Protein AF-A0A358EE67-F1 (afdb_monomer_lite)

Sequence (252 aa):
MSIRKLLLLSTVAIAGVGCSEETPTAPTPVAPAPTPDPDPAPPPPLTVPTTYNFESRFNTGESSVGISGQIARQLQLQDLKILIGGLSSAGAAAVTVADLNGIYDYADTGLNILTTVPDGLTASATTYEDVSSGKKIRGRQGTDKVLLGSAGIVGNAADITVDELMQSFFTTIATNAADASKLGTKAVYNTAEGLDLSQMVNKVLIGALLFDQLSSKYLADILDRDNTEPRSDGADDTTQEHRFDEAFGYFG

pLDDT: mean 83.34, std 20.08, range [28.8, 98.62]

Structure (mmCIF, N/CA/C/O backbone):
data_AF-A0A358EE67-F1
#
_entry.id   AF-A0A358EE67-F1
#
loop_
_atom_site.group_PDB
_atom_site.id
_atom_site.type_symbol
_atom_site.label_atom_id
_atom_site.label_alt_id
_atom_site.label_comp_id
_atom_site.label_asym_id
_atom_site.label_entity_id
_atom_site.label_seq_id
_atom_site.pdbx_PDB_ins_code
_atom_site.Cartn_x
_atom_site.Cartn_y
_atom_site.Cartn_z
_atom_site.occupancy
_atom_site.B_iso_or_equiv
_atom_site.auth_seq_id
_atom_site.auth_comp_id
_atom_site.auth_asym_id
_atom_site.auth_atom_id
_atom_site.pdbx_PDB_model_num
ATOM 1 N N . MET A 1 1 ? -56.238 -6.914 -8.386 1.00 40.38 1 MET A N 1
ATOM 2 C CA . MET A 1 1 ? -55.338 -6.544 -9.498 1.00 40.38 1 MET A CA 1
ATOM 3 C C . MET A 1 1 ? -54.047 -7.333 -9.301 1.00 40.38 1 MET A C 1
ATOM 5 O O . MET A 1 1 ? -53.302 -7.050 -8.377 1.00 40.38 1 MET A O 1
ATOM 9 N N . SER A 1 2 ? -53.910 -8.454 -10.015 1.00 33.91 2 SER A N 1
ATOM 10 C CA . SER A 1 2 ? -52.893 -9.492 -9.785 1.00 33.91 2 SER A CA 1
ATOM 11 C C . SER A 1 2 ? -51.724 -9.275 -10.746 1.00 33.91 2 SER A C 1
ATOM 13 O O . SER A 1 2 ? -51.935 -9.271 -11.956 1.00 33.91 2 SER A O 1
ATOM 15 N N . ILE A 1 3 ? -50.512 -9.075 -10.222 1.00 35.25 3 ILE A N 1
ATOM 16 C CA . ILE A 1 3 ? -49.289 -8.956 -11.025 1.00 35.25 3 ILE A CA 1
ATOM 17 C C . ILE A 1 3 ? -48.550 -10.292 -10.936 1.00 35.25 3 ILE A C 1
ATOM 19 O O . ILE A 1 3 ? -47.989 -10.649 -9.900 1.00 35.25 3 ILE A O 1
ATOM 23 N N . ARG A 1 4 ? -48.604 -11.058 -12.030 1.00 34.41 4 ARG A N 1
ATOM 24 C CA . ARG A 1 4 ? -47.850 -12.301 -12.218 1.00 34.41 4 ARG A CA 1
ATOM 25 C C . ARG A 1 4 ? -46.378 -11.963 -12.476 1.00 34.41 4 ARG A C 1
ATOM 27 O O . ARG A 1 4 ? -46.075 -11.228 -13.409 1.00 34.41 4 ARG A O 1
ATOM 34 N N . LYS A 1 5 ? -45.475 -12.529 -11.671 1.00 36.66 5 LYS A N 1
ATOM 35 C CA . LYS A 1 5 ? -44.031 -12.561 -11.944 1.00 36.66 5 LYS A CA 1
ATOM 36 C C . LYS A 1 5 ? -43.776 -13.526 -13.106 1.00 36.66 5 LYS A C 1
ATOM 38 O O . LYS A 1 5 ? -44.102 -14.705 -12.999 1.00 36.66 5 LYS A O 1
ATOM 43 N N . LEU A 1 6 ? -43.224 -13.014 -14.203 1.00 30.12 6 LEU A N 1
ATOM 44 C CA . LEU A 1 6 ? -42.774 -13.802 -15.347 1.00 30.12 6 LEU A CA 1
ATOM 45 C C . LEU A 1 6 ? -41.300 -14.167 -15.126 1.00 30.12 6 LEU A C 1
ATOM 47 O O . LEU A 1 6 ? -40.437 -13.294 -15.127 1.00 30.12 6 LEU A O 1
ATOM 51 N N . LEU A 1 7 ? -41.033 -15.449 -14.885 1.00 29.17 7 LEU A N 1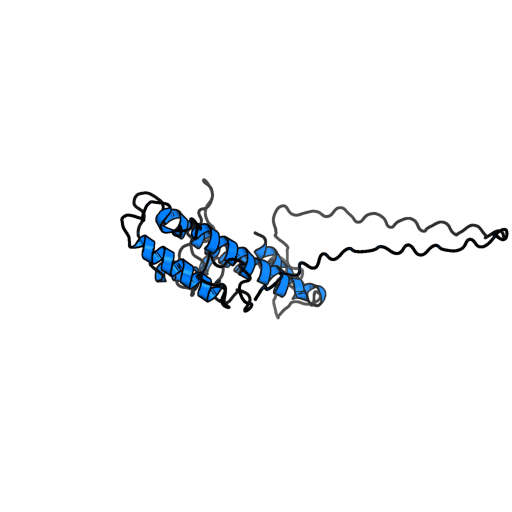
ATOM 52 C CA . LEU A 1 7 ? -39.689 -16.017 -14.810 1.00 29.17 7 LEU A CA 1
ATOM 53 C C . LEU A 1 7 ? -39.326 -16.498 -16.225 1.00 29.17 7 LEU A C 1
ATOM 55 O O . LEU A 1 7 ? -39.932 -17.452 -16.711 1.00 29.17 7 LEU A O 1
ATOM 59 N N . LEU A 1 8 ? -38.398 -15.823 -16.909 1.00 28.80 8 LEU A N 1
ATOM 60 C CA . LEU A 1 8 ? -37.842 -16.325 -18.169 1.00 28.80 8 LEU A CA 1
ATOM 61 C C . LEU A 1 8 ? -36.748 -17.349 -17.849 1.00 28.80 8 LEU A C 1
ATOM 63 O O . LEU A 1 8 ? -35.710 -17.004 -17.293 1.00 28.80 8 LEU A O 1
ATOM 67 N N . LEU A 1 9 ? -37.002 -18.604 -18.213 1.00 29.95 9 LEU A N 1
ATOM 68 C CA . LEU A 1 9 ? -36.034 -19.693 -18.193 1.00 29.95 9 LEU A CA 1
ATOM 69 C C . LEU A 1 9 ? -35.508 -19.859 -19.627 1.00 29.95 9 LEU A C 1
ATOM 71 O O . LEU A 1 9 ? -36.229 -20.344 -20.496 1.00 29.95 9 LEU A O 1
ATOM 75 N N . SER A 1 10 ? -34.287 -19.408 -19.907 1.00 31.64 10 SER A N 1
ATOM 76 C CA . SER A 1 10 ? -33.651 -19.581 -21.216 1.00 31.64 10 SER A CA 1
ATOM 77 C C . SER A 1 10 ? -33.070 -20.991 -21.336 1.00 31.64 10 SER A C 1
ATOM 79 O O . SER A 1 10 ? -32.087 -21.345 -20.691 1.00 31.64 10 SER A O 1
ATOM 81 N N . THR A 1 11 ? -33.700 -21.813 -22.172 1.00 32.69 11 THR A N 1
ATOM 82 C CA . THR A 1 11 ? -33.188 -23.117 -22.611 1.00 32.69 11 THR A CA 1
ATOM 83 C C . THR A 1 11 ? -32.334 -22.900 -23.861 1.00 32.69 11 THR A C 1
ATOM 85 O O . THR A 1 11 ? -32.818 -22.345 -24.844 1.00 32.69 11 THR A O 1
ATOM 88 N N . VAL A 1 12 ? -31.067 -23.318 -23.840 1.00 31.81 12 VAL A N 1
ATOM 89 C CA . VAL A 1 12 ? -30.212 -23.337 -25.037 1.00 31.81 12 VAL A CA 1
ATOM 90 C C . VAL A 1 12 ? -30.504 -24.626 -25.805 1.00 31.81 12 VAL A C 1
ATOM 92 O O . VAL A 1 12 ? -30.243 -25.719 -25.309 1.00 31.81 12 VAL A O 1
ATOM 95 N N . ALA A 1 13 ? -31.069 -24.498 -27.006 1.00 32.41 13 ALA A N 1
ATOM 96 C CA . ALA A 1 13 ? -31.222 -25.594 -27.955 1.00 32.41 13 ALA A CA 1
ATOM 97 C C . ALA A 1 13 ? -29.978 -25.658 -28.855 1.00 32.41 13 ALA A C 1
ATOM 99 O O . ALA A 1 13 ? -29.669 -24.697 -29.556 1.00 32.41 13 ALA A O 1
ATOM 100 N N . ILE A 1 14 ? -29.266 -26.786 -28.837 1.00 37.44 14 ILE A N 1
ATOM 101 C CA . ILE A 1 14 ? -28.165 -27.063 -29.766 1.00 37.44 14 ILE A CA 1
ATOM 102 C C . ILE A 1 14 ? -28.773 -27.716 -31.011 1.00 37.44 14 ILE A C 1
ATOM 104 O O . ILE A 1 14 ? -29.246 -28.849 -30.953 1.00 37.44 14 ILE A O 1
ATOM 108 N N . ALA A 1 15 ? -28.779 -26.998 -32.134 1.00 36.94 15 ALA A N 1
ATOM 109 C CA . ALA A 1 15 ? -29.113 -27.562 -33.436 1.00 36.94 15 ALA A CA 1
ATOM 110 C C . ALA A 1 15 ? -27.859 -28.226 -34.026 1.00 36.94 15 ALA A C 1
ATOM 112 O O . ALA A 1 15 ? -26.903 -27.547 -34.394 1.00 36.94 15 ALA A O 1
ATOM 113 N N . GLY A 1 16 ? -27.855 -29.558 -34.094 1.00 33.75 16 GLY A N 1
ATOM 114 C CA . GLY A 1 16 ? -26.841 -30.312 -34.826 1.00 33.75 16 GLY A CA 1
ATOM 115 C C . GLY A 1 16 ? -27.076 -30.183 -36.329 1.00 33.75 16 GLY A C 1
ATOM 116 O O . GLY A 1 16 ? -28.101 -30.633 -36.835 1.00 33.75 16 GLY A O 1
ATOM 117 N N . VAL A 1 17 ? -26.135 -29.567 -37.042 1.00 42.94 17 VAL A N 1
ATOM 118 C CA . VAL A 1 17 ? -26.102 -29.585 -38.508 1.00 42.94 17 VAL A CA 1
ATOM 119 C C . VAL A 1 17 ? -25.414 -30.883 -38.928 1.00 42.94 17 VAL A C 1
ATOM 121 O O . VAL A 1 17 ? -24.233 -31.079 -38.652 1.00 42.94 17 VAL A O 1
ATOM 124 N N . GLY A 1 18 ? -26.167 -31.797 -39.540 1.00 34.56 18 GLY A N 1
ATOM 125 C CA . GLY A 1 18 ? -25.625 -33.018 -40.134 1.00 34.56 18 GLY A CA 1
ATOM 126 C C . GLY A 1 18 ? -24.971 -32.723 -41.483 1.00 34.56 18 GLY A C 1
ATOM 127 O O . GLY A 1 18 ? -25.612 -32.154 -42.367 1.00 34.56 18 GLY A O 1
ATOM 128 N N . CYS A 1 19 ? -23.707 -33.113 -41.649 1.00 33.62 19 CYS A N 1
ATOM 129 C CA . CYS A 1 19 ? -23.046 -33.145 -42.953 1.00 33.62 19 CYS A CA 1
ATOM 130 C C . CYS A 1 19 ? -23.564 -34.341 -43.768 1.00 33.62 19 CYS A C 1
ATOM 132 O O . CYS A 1 19 ? -23.686 -35.444 -43.240 1.00 33.62 19 CYS A O 1
ATOM 134 N N . SER A 1 20 ? -23.875 -34.115 -45.046 1.00 41.88 20 SER A N 1
ATOM 135 C CA . SER A 1 20 ? -24.244 -35.176 -45.993 1.00 41.88 20 SER A CA 1
ATOM 136 C C . SER A 1 20 ? -23.012 -35.987 -46.403 1.00 41.88 20 SER A C 1
ATOM 138 O O . SER A 1 20 ? -21.948 -35.415 -46.629 1.00 41.88 20 SER A O 1
ATOM 140 N N . GLU A 1 21 ? -23.162 -37.308 -46.503 1.00 36.75 21 GLU A N 1
ATOM 141 C CA . GLU A 1 21 ? -22.132 -38.213 -47.021 1.00 36.75 21 GLU A CA 1
ATOM 142 C C . GLU A 1 21 ? -22.015 -38.069 -48.547 1.00 36.75 21 GLU A C 1
ATOM 144 O O . GLU A 1 21 ? -22.952 -38.386 -49.281 1.00 36.75 21 GLU A O 1
ATOM 149 N N . GLU A 1 22 ? -20.856 -37.622 -49.037 1.00 41.47 22 GLU A N 1
ATOM 150 C CA . GLU A 1 22 ? -20.465 -37.825 -50.434 1.00 41.47 22 GLU A CA 1
ATOM 151 C C . GLU A 1 22 ? -19.746 -39.171 -50.592 1.00 41.47 22 GLU A C 1
ATOM 153 O O . GLU A 1 22 ? -18.931 -39.580 -49.763 1.00 41.47 22 GLU A O 1
ATOM 158 N N . THR A 1 23 ? -20.065 -39.879 -51.675 1.00 46.56 23 THR A N 1
ATOM 159 C CA . THR A 1 23 ? -19.482 -41.182 -52.013 1.00 46.56 23 THR A CA 1
ATOM 160 C C . THR A 1 23 ? -17.994 -41.024 -52.368 1.00 46.56 23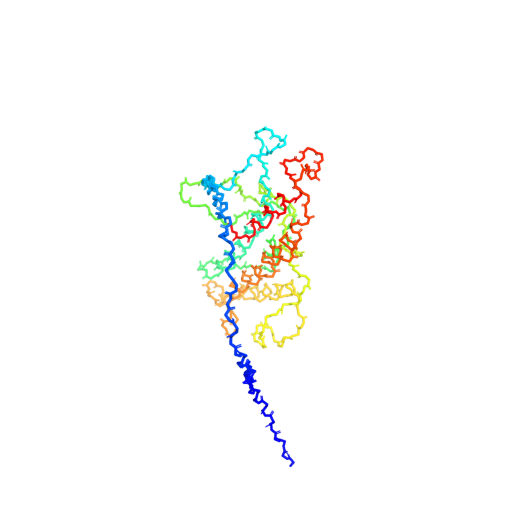 THR A C 1
ATOM 162 O O . THR A 1 23 ? -17.677 -40.223 -53.248 1.00 46.56 23 THR A O 1
ATOM 165 N N . PRO A 1 24 ? -17.062 -41.772 -51.747 1.00 44.66 24 PRO A N 1
ATOM 166 C CA . PRO A 1 24 ? -15.637 -41.540 -51.947 1.00 44.66 24 PRO A CA 1
ATOM 167 C C . PRO A 1 24 ? -15.165 -42.073 -53.304 1.00 44.66 24 PRO A C 1
ATOM 169 O O . PRO A 1 24 ? -15.238 -43.270 -53.588 1.00 44.66 24 PRO A O 1
ATOM 172 N N . THR A 1 25 ? -14.615 -41.191 -54.135 1.00 53.88 25 THR A N 1
ATOM 173 C CA . THR A 1 25 ? -13.743 -41.573 -55.254 1.00 53.88 25 THR A CA 1
ATOM 174 C C . THR A 1 25 ? -12.370 -41.999 -54.735 1.00 53.88 25 THR A C 1
ATOM 176 O O . THR A 1 25 ? -11.815 -41.366 -53.838 1.00 53.88 25 THR A O 1
ATOM 179 N N . ALA A 1 26 ? -11.813 -43.070 -55.309 1.00 45.44 26 ALA A N 1
ATOM 180 C CA . ALA A 1 26 ? -10.504 -43.601 -54.933 1.00 45.44 26 ALA A CA 1
ATOM 181 C C . ALA A 1 26 ? -9.398 -42.528 -55.064 1.00 45.44 26 ALA A C 1
ATOM 183 O O . ALA A 1 26 ? -9.326 -41.868 -56.105 1.00 45.44 26 ALA A O 1
ATOM 184 N N . PRO A 1 27 ? -8.532 -42.346 -54.048 1.00 51.62 27 PRO A N 1
ATOM 185 C CA . PRO A 1 27 ? -7.485 -41.337 -54.093 1.00 51.62 27 PRO A CA 1
ATOM 186 C C . PRO A 1 27 ? -6.377 -41.741 -55.071 1.00 51.62 27 PRO A C 1
ATOM 188 O O . PRO A 1 27 ? -5.896 -42.876 -55.075 1.00 51.62 27 PRO A O 1
ATOM 191 N N . THR A 1 28 ? -5.945 -40.783 -55.885 1.00 56.88 28 THR A N 1
ATOM 192 C CA . THR A 1 28 ? -4.729 -40.874 -56.699 1.00 56.88 28 THR A CA 1
ATOM 193 C C . THR A 1 28 ? -3.509 -41.039 -55.778 1.00 56.88 28 THR A C 1
ATOM 195 O O . THR A 1 28 ? -3.465 -40.373 -54.741 1.00 56.88 28 THR A O 1
ATOM 198 N N . PRO A 1 29 ? -2.500 -41.870 -56.111 1.00 49.75 29 PRO A N 1
ATOM 199 C CA . PRO A 1 29 ? -1.307 -42.009 -55.279 1.00 49.75 29 PRO A CA 1
ATOM 200 C C . PRO A 1 29 ? -0.582 -40.664 -55.148 1.00 49.75 29 PRO A C 1
ATOM 202 O O . PRO A 1 29 ? -0.074 -40.125 -56.132 1.00 49.75 29 PRO A O 1
ATOM 205 N N . VAL A 1 30 ? -0.549 -40.116 -53.934 1.00 57.84 30 VAL A N 1
ATOM 206 C CA . VAL A 1 30 ? 0.249 -38.934 -53.592 1.00 57.84 30 VAL A CA 1
ATOM 207 C C . VAL A 1 30 ? 1.692 -39.396 -53.380 1.00 57.84 30 VAL A C 1
ATOM 209 O O . VAL A 1 30 ? 1.932 -40.403 -52.712 1.00 57.84 30 VAL A O 1
ATOM 212 N N . ALA A 1 31 ? 2.653 -38.689 -53.980 1.00 64.88 31 ALA A N 1
ATOM 213 C CA . ALA A 1 31 ? 4.077 -38.919 -53.742 1.00 64.88 31 ALA A CA 1
ATOM 214 C C . ALA A 1 31 ? 4.388 -38.834 -52.231 1.00 64.88 31 ALA A C 1
ATOM 216 O O . ALA A 1 31 ? 3.737 -38.053 -51.534 1.00 64.88 31 ALA A O 1
ATOM 217 N N . PRO A 1 32 ? 5.352 -39.611 -51.702 1.00 63.34 32 PRO A N 1
ATOM 218 C CA . PRO A 1 32 ? 5.685 -39.562 -50.282 1.00 63.34 32 PRO A CA 1
ATOM 219 C C . PRO A 1 32 ? 6.018 -38.126 -49.869 1.00 63.34 32 PRO A C 1
ATOM 221 O O . PRO A 1 32 ? 6.815 -37.453 -50.526 1.00 63.34 32 PRO A O 1
ATOM 224 N N . ALA A 1 33 ? 5.367 -37.661 -48.801 1.00 68.25 33 ALA A N 1
ATOM 225 C CA . ALA A 1 33 ? 5.638 -36.356 -48.221 1.00 68.25 33 ALA A CA 1
ATOM 226 C C . ALA A 1 33 ? 7.131 -36.255 -47.850 1.00 68.25 33 ALA A C 1
ATOM 228 O O . ALA A 1 33 ? 7.707 -37.256 -47.405 1.00 68.25 33 ALA A O 1
ATOM 229 N N . PRO A 1 34 ? 7.767 -35.080 -48.022 1.00 66.88 34 PRO A N 1
ATOM 230 C CA . PRO A 1 34 ? 9.099 -34.861 -47.479 1.00 66.88 34 PRO A CA 1
ATOM 231 C C . PRO A 1 34 ? 9.071 -35.146 -45.974 1.00 66.88 34 PRO A C 1
ATOM 233 O O . PRO A 1 34 ? 8.083 -34.858 -45.294 1.00 66.88 34 PRO A O 1
ATOM 236 N N . THR A 1 35 ? 10.140 -35.756 -45.468 1.00 69.19 35 THR A N 1
ATOM 237 C CA . THR A 1 35 ? 10.326 -35.969 -44.030 1.00 69.19 35 THR A CA 1
ATOM 238 C C . THR A 1 35 ? 10.125 -34.644 -43.292 1.00 69.19 35 THR A C 1
ATOM 240 O O . THR A 1 35 ? 10.702 -33.652 -43.743 1.00 69.19 35 THR A O 1
ATOM 243 N N . PRO A 1 36 ? 9.335 -34.608 -42.200 1.00 75.06 36 PRO A N 1
ATOM 244 C CA . PRO A 1 36 ? 9.226 -33.418 -41.367 1.00 75.06 36 PRO A CA 1
ATOM 245 C C . PRO A 1 36 ? 10.624 -32.952 -40.969 1.00 75.06 36 PRO A C 1
ATOM 247 O O . PRO A 1 36 ? 11.470 -33.791 -40.635 1.00 75.06 36 PRO A O 1
ATOM 250 N N . ASP A 1 37 ? 10.864 -31.643 -41.021 1.00 78.56 37 ASP A N 1
ATOM 251 C CA . ASP A 1 37 ? 12.069 -31.077 -40.425 1.00 78.56 37 ASP A CA 1
ATOM 252 C C . ASP A 1 37 ? 12.158 -31.548 -38.964 1.00 78.56 37 ASP A C 1
ATOM 254 O O . ASP A 1 37 ? 11.124 -31.647 -38.292 1.00 78.56 37 ASP A O 1
ATOM 258 N N . PRO A 1 38 ? 13.357 -31.900 -38.468 1.00 77.69 38 PRO A N 1
ATOM 259 C CA . PRO A 1 38 ? 13.510 -32.278 -37.073 1.00 77.69 38 PRO A CA 1
ATOM 260 C C . PRO A 1 38 ? 13.007 -31.136 -36.190 1.00 77.69 38 PRO A C 1
ATOM 262 O O . PRO A 1 38 ? 13.338 -29.974 -36.441 1.00 77.69 38 PRO A O 1
ATOM 265 N N . ASP A 1 39 ? 12.224 -31.476 -35.161 1.00 78.50 39 ASP A N 1
ATOM 266 C CA . ASP A 1 39 ? 11.779 -30.502 -34.167 1.00 78.50 39 ASP A CA 1
ATOM 267 C C . ASP A 1 39 ? 12.988 -29.688 -33.681 1.00 78.50 39 ASP A C 1
ATOM 269 O O . ASP A 1 39 ? 14.054 -30.269 -33.417 1.00 78.50 39 ASP A O 1
ATOM 273 N N . PRO A 1 40 ? 12.864 -28.350 -33.576 1.00 80.06 40 PRO A N 1
ATOM 274 C CA . PRO A 1 40 ? 13.945 -27.533 -33.059 1.00 80.06 40 PRO A CA 1
ATOM 275 C C . PRO A 1 40 ? 14.357 -28.070 -31.690 1.00 80.06 40 PRO A C 1
ATOM 277 O O . PRO A 1 40 ? 13.512 -28.439 -30.869 1.00 80.06 40 PRO A O 1
ATOM 280 N N . ALA A 1 41 ? 15.670 -28.134 -31.460 1.00 80.00 41 ALA A N 1
ATOM 281 C CA . ALA A 1 41 ? 16.203 -28.584 -30.184 1.00 80.00 41 ALA A CA 1
ATOM 282 C C . ALA A 1 41 ? 15.526 -27.799 -29.044 1.00 80.00 41 ALA A C 1
ATOM 284 O O . ALA A 1 41 ? 15.357 -26.580 -29.175 1.00 80.00 41 ALA A O 1
ATOM 285 N N . PRO A 1 42 ? 15.128 -28.469 -27.945 1.00 78.56 42 PRO A N 1
ATOM 286 C CA . PRO A 1 42 ? 14.519 -27.779 -26.821 1.00 78.56 42 PRO A CA 1
ATOM 287 C C . PRO A 1 42 ? 15.455 -26.658 -26.354 1.00 78.56 42 PRO A C 1
ATOM 289 O O . PRO A 1 42 ? 16.679 -26.851 -26.351 1.00 78.56 42 PRO A O 1
ATOM 292 N N . PRO A 1 43 ? 14.909 -25.484 -25.990 1.00 78.31 43 PRO A N 1
ATOM 293 C CA . PRO A 1 43 ? 15.730 -24.381 -25.527 1.00 78.31 43 PRO A CA 1
ATOM 294 C C . PRO A 1 43 ? 16.568 -24.832 -24.324 1.00 78.31 43 PRO A C 1
ATOM 296 O O . PRO A 1 43 ? 16.143 -25.719 -23.571 1.00 78.31 43 PRO A O 1
ATOM 299 N N . PRO A 1 44 ? 17.762 -24.243 -24.134 1.00 81.31 44 PRO A N 1
ATOM 300 C CA . PRO A 1 44 ? 18.570 -24.540 -22.964 1.00 81.31 44 PRO A CA 1
ATOM 301 C C . PRO A 1 44 ? 17.741 -24.318 -21.690 1.00 81.31 44 PRO A C 1
ATOM 303 O O . PRO A 1 44 ? 16.886 -23.426 -21.659 1.00 81.31 44 PRO A O 1
ATOM 306 N N . PRO A 1 45 ? 17.968 -25.123 -20.639 1.00 81.81 45 PRO A N 1
ATOM 307 C CA . PRO A 1 45 ? 17.258 -24.951 -19.383 1.00 81.81 45 PRO A CA 1
ATOM 308 C C . PRO A 1 45 ? 17.495 -23.536 -18.853 1.00 81.81 45 PRO A C 1
ATOM 310 O O . PRO A 1 45 ? 18.632 -23.072 -18.769 1.00 81.81 45 PRO A O 1
ATOM 313 N N . LEU A 1 46 ? 16.406 -22.854 -18.507 1.00 81.38 46 LEU A N 1
ATOM 314 C CA . LEU A 1 46 ? 16.466 -21.536 -17.892 1.00 81.38 46 LEU A CA 1
ATOM 315 C C . LEU A 1 46 ? 17.005 -21.681 -16.468 1.00 81.38 46 LEU A C 1
ATOM 317 O O . LEU A 1 46 ? 16.415 -22.377 -15.639 1.00 81.38 46 LEU A O 1
ATOM 321 N N . THR A 1 47 ? 18.117 -21.011 -16.174 1.00 82.44 47 THR A N 1
ATOM 322 C CA . THR A 1 47 ? 18.593 -20.859 -14.798 1.00 82.44 47 THR A CA 1
ATOM 323 C C . THR A 1 47 ? 17.670 -19.881 -14.084 1.00 82.44 47 THR A C 1
ATOM 325 O O . THR A 1 47 ? 17.736 -18.677 -14.320 1.00 82.44 47 THR A O 1
ATOM 328 N N . VAL A 1 48 ? 16.789 -20.396 -13.226 1.00 81.12 48 VAL A N 1
ATOM 329 C CA . VAL A 1 48 ? 15.898 -19.560 -12.416 1.00 81.12 48 VAL A CA 1
ATOM 330 C C . VAL A 1 48 ? 16.683 -19.046 -11.208 1.00 81.12 48 VAL A C 1
ATOM 332 O O . VAL A 1 48 ? 17.188 -19.865 -10.432 1.00 81.12 48 VAL A O 1
ATOM 335 N N . PRO A 1 49 ? 16.825 -17.724 -11.031 1.00 83.31 49 PRO A N 1
ATOM 336 C CA . PRO A 1 49 ? 17.526 -17.183 -9.880 1.00 83.31 49 PRO A CA 1
ATOM 337 C C . PRO A 1 49 ? 16.729 -17.448 -8.595 1.00 83.31 49 PRO A C 1
ATOM 339 O O . PRO A 1 49 ? 15.501 -17.507 -8.594 1.00 83.31 49 PRO A O 1
ATOM 342 N N . THR A 1 50 ? 17.436 -17.608 -7.476 1.00 86.94 50 THR A N 1
ATOM 343 C CA . THR A 1 50 ? 16.812 -17.804 -6.154 1.00 86.94 50 THR A CA 1
ATOM 344 C C . THR A 1 50 ? 16.220 -16.518 -5.582 1.00 86.94 50 THR A C 1
ATOM 346 O O . THR A 1 50 ? 15.432 -16.568 -4.643 1.00 86.94 50 THR A O 1
ATOM 349 N N . THR A 1 51 ? 16.625 -15.370 -6.123 1.00 87.19 51 THR A N 1
ATOM 350 C CA . THR A 1 51 ? 16.137 -14.037 -5.771 1.00 87.19 51 THR A CA 1
ATOM 351 C C . THR A 1 51 ? 15.774 -13.278 -7.040 1.00 87.19 51 THR A C 1
ATOM 353 O O . THR A 1 51 ? 16.356 -13.506 -8.098 1.00 87.19 51 THR A O 1
ATOM 356 N N . TYR A 1 52 ? 14.813 -12.362 -6.938 1.00 90.19 52 TYR A N 1
ATOM 357 C CA . TYR A 1 52 ? 14.434 -11.486 -8.043 1.00 90.19 52 TYR A CA 1
ATOM 358 C C . TYR A 1 52 ? 15.472 -10.361 -8.186 1.00 90.19 52 TYR A C 1
ATOM 360 O O . TYR A 1 52 ? 15.290 -9.259 -7.677 1.00 90.19 52 TYR A O 1
ATOM 368 N N . ASN A 1 53 ? 16.622 -10.689 -8.775 1.00 89.25 53 ASN A N 1
ATOM 369 C CA . ASN A 1 53 ? 17.751 -9.782 -8.959 1.00 89.25 53 ASN A CA 1
ATOM 370 C C . ASN A 1 53 ? 18.368 -10.002 -10.341 1.00 89.25 53 ASN A C 1
ATOM 372 O O . ASN A 1 53 ? 18.857 -11.096 -10.632 1.00 89.25 53 ASN A O 1
ATOM 376 N N . PHE A 1 54 ? 18.368 -8.955 -11.159 1.00 92.56 54 PHE A N 1
ATOM 377 C CA . PHE A 1 54 ? 18.846 -8.985 -12.536 1.00 92.56 54 PHE A CA 1
ATOM 378 C C . PHE A 1 54 ? 19.822 -7.830 -12.755 1.00 92.56 54 PHE A C 1
ATOM 380 O O . PHE A 1 54 ? 19.553 -6.701 -12.355 1.00 92.56 54 PHE A O 1
ATOM 387 N N . GLU A 1 55 ? 20.976 -8.123 -13.354 1.00 94.69 55 GLU A N 1
ATOM 388 C CA . GLU A 1 55 ? 21.960 -7.098 -13.714 1.00 94.69 55 GLU A CA 1
ATOM 389 C C . GLU A 1 55 ? 21.456 -6.288 -14.917 1.00 94.69 55 GLU A C 1
ATOM 391 O O . GLU A 1 55 ? 20.756 -6.811 -15.790 1.00 94.69 55 GLU A O 1
ATOM 396 N N . SER A 1 56 ? 21.806 -5.007 -14.964 1.00 96.62 56 SER A N 1
ATOM 397 C CA . SER A 1 56 ? 21.531 -4.147 -16.104 1.00 96.62 56 SER A CA 1
ATOM 398 C C . SER A 1 56 ? 22.341 -4.570 -17.328 1.00 96.62 56 SER A C 1
ATOM 400 O O . SER A 1 56 ? 23.547 -4.811 -17.276 1.00 96.62 56 SER A O 1
ATOM 402 N N . ARG A 1 57 ? 21.673 -4.580 -18.482 1.00 94.94 57 ARG A N 1
ATOM 403 C CA . ARG A 1 57 ? 22.309 -4.737 -19.800 1.00 94.94 57 ARG A CA 1
ATOM 404 C C . ARG A 1 57 ? 22.997 -3.461 -20.298 1.00 94.94 57 ARG A C 1
ATOM 406 O O . ARG A 1 57 ? 23.690 -3.511 -21.313 1.00 94.94 57 ARG A O 1
ATOM 413 N N . PHE A 1 58 ? 22.776 -2.333 -19.625 1.00 96.50 58 PHE A N 1
ATOM 414 C CA . PHE A 1 58 ? 23.275 -1.017 -20.022 1.00 96.50 58 PHE A CA 1
ATOM 415 C C . PHE A 1 58 ? 24.417 -0.541 -19.122 1.00 96.50 58 PHE A C 1
ATOM 417 O O . PHE A 1 58 ? 25.392 0.006 -19.635 1.00 96.50 58 PHE A O 1
ATOM 424 N N . ASN A 1 59 ? 24.341 -0.816 -17.816 1.00 95.44 59 ASN A N 1
ATOM 425 C CA . ASN A 1 59 ? 25.324 -0.374 -16.829 1.00 95.44 59 ASN A CA 1
ATOM 426 C C . ASN A 1 59 ? 25.873 -1.568 -16.030 1.00 95.44 59 ASN A C 1
ATOM 428 O O . ASN A 1 59 ? 25.191 -2.157 -15.198 1.00 95.44 59 ASN A O 1
ATOM 432 N N . THR A 1 60 ? 27.129 -1.943 -16.288 1.00 95.50 60 THR A N 1
ATOM 433 C CA . THR A 1 60 ? 27.774 -3.087 -15.621 1.00 95.50 60 THR A CA 1
ATOM 434 C C . THR A 1 60 ? 27.816 -2.909 -14.105 1.00 95.50 60 THR A C 1
ATOM 436 O O . THR A 1 60 ? 28.311 -1.895 -13.615 1.00 95.50 60 THR A O 1
ATOM 439 N N . GLY A 1 61 ? 27.380 -3.935 -13.372 1.00 94.75 61 GLY A N 1
ATOM 440 C CA . GLY A 1 61 ? 27.335 -3.937 -11.909 1.00 94.75 61 GLY A CA 1
ATOM 441 C C . GLY A 1 61 ? 26.097 -3.280 -11.289 1.00 94.75 61 GLY A C 1
ATOM 442 O O . GLY A 1 61 ? 25.912 -3.418 -10.081 1.00 94.75 61 GLY A O 1
ATOM 443 N N . GLU A 1 62 ? 25.245 -2.628 -12.083 1.00 96.19 62 GLU A N 1
ATOM 444 C CA . GLU A 1 62 ? 23.980 -2.055 -11.615 1.00 96.19 62 GLU A CA 1
ATOM 445 C C . GLU A 1 62 ? 22.827 -3.054 -11.769 1.00 96.19 62 GLU A C 1
ATOM 447 O O . GLU A 1 62 ? 22.864 -3.961 -12.604 1.00 96.19 62 GLU A O 1
ATOM 452 N N . SER A 1 63 ? 21.787 -2.902 -10.951 1.00 95.25 63 SER A N 1
ATOM 453 C CA . SER A 1 63 ? 20.569 -3.714 -11.048 1.00 95.25 63 SER A CA 1
ATOM 454 C C . SER A 1 63 ? 19.575 -3.068 -12.006 1.00 95.25 63 SER A C 1
ATOM 456 O O . SER A 1 63 ? 19.349 -1.865 -11.934 1.00 95.25 63 SER A O 1
ATOM 458 N N . SER A 1 64 ? 18.925 -3.866 -12.851 1.00 95.38 64 SER A N 1
ATOM 459 C CA . SER A 1 64 ? 17.766 -3.412 -13.634 1.00 95.38 64 SER A CA 1
ATOM 460 C C . SER A 1 64 ? 16.458 -3.444 -12.832 1.00 95.38 64 SER A C 1
ATOM 462 O O . SER A 1 64 ? 15.448 -2.932 -13.304 1.00 95.38 64 SER A O 1
ATOM 464 N N . VAL A 1 65 ? 16.468 -4.009 -11.615 1.00 95.50 65 VAL A N 1
ATOM 465 C CA . VAL A 1 65 ? 15.246 -4.274 -10.842 1.00 95.50 65 VAL A CA 1
ATOM 466 C C . VAL A 1 65 ? 14.662 -3.015 -10.201 1.00 95.50 65 VAL A C 1
ATOM 468 O O . VAL A 1 65 ? 15.240 -2.443 -9.273 1.00 95.50 65 VAL A O 1
ATOM 471 N N . GLY A 1 66 ? 13.447 -2.647 -10.612 1.00 94.56 66 GLY A N 1
ATOM 472 C CA . GLY A 1 66 ? 12.745 -1.441 -10.162 1.00 94.56 66 GLY A CA 1
ATOM 473 C C . GLY A 1 66 ? 11.433 -1.682 -9.405 1.00 94.56 66 GLY A C 1
ATOM 474 O O . GLY A 1 66 ? 10.374 -1.330 -9.913 1.00 94.56 66 GLY A O 1
ATOM 475 N N . ILE A 1 67 ? 11.474 -2.216 -8.172 1.00 95.06 67 ILE A N 1
ATOM 476 C CA . ILE A 1 67 ? 10.252 -2.591 -7.406 1.00 95.06 67 ILE A CA 1
ATOM 477 C C . ILE A 1 67 ? 10.029 -1.842 -6.081 1.00 95.06 67 ILE A C 1
ATOM 479 O O . ILE A 1 67 ? 9.045 -2.083 -5.376 1.00 95.06 67 ILE A O 1
ATOM 483 N N . SER A 1 68 ? 10.926 -0.932 -5.694 1.00 95.12 68 SER A N 1
ATOM 484 C CA . SER A 1 68 ? 10.900 -0.307 -4.359 1.00 95.12 68 SER A CA 1
ATOM 485 C C . SER A 1 68 ? 9.595 0.438 -4.063 1.00 95.12 68 SER A C 1
ATOM 487 O O . SER A 1 68 ? 9.090 0.415 -2.939 1.00 95.12 68 SER A O 1
ATOM 489 N N . GLY A 1 69 ? 8.985 1.046 -5.084 1.00 94.69 69 GLY A N 1
ATOM 490 C CA . GLY A 1 69 ? 7.722 1.752 -4.914 1.00 94.69 69 GLY A CA 1
ATOM 491 C C . GLY A 1 69 ? 6.523 0.843 -4.664 1.00 94.69 69 GLY A C 1
ATOM 492 O O . GLY A 1 69 ? 5.557 1.264 -4.025 1.00 94.69 69 GLY A O 1
ATOM 493 N N . GLN A 1 70 ? 6.584 -0.393 -5.146 1.00 94.94 70 GLN A N 1
ATOM 494 C CA . GLN A 1 70 ? 5.587 -1.423 -4.906 1.00 94.94 70 GLN A CA 1
ATOM 495 C C . GLN A 1 70 ? 5.773 -2.005 -3.501 1.00 94.94 70 GLN A C 1
ATOM 497 O O . GLN A 1 70 ? 4.793 -2.089 -2.759 1.00 94.94 70 GLN A O 1
ATOM 502 N N . ILE A 1 71 ? 7.021 -2.267 -3.088 1.00 94.88 71 ILE A N 1
ATOM 503 C CA . ILE A 1 71 ? 7.360 -2.691 -1.717 1.00 94.88 71 ILE A CA 1
ATOM 504 C C . ILE A 1 71 ? 6.829 -1.677 -0.693 1.00 94.88 71 ILE A C 1
ATOM 506 O O . ILE A 1 71 ? 6.132 -2.059 0.244 1.00 94.88 71 ILE A O 1
ATOM 510 N N . ALA A 1 72 ? 7.071 -0.376 -0.895 1.00 95.25 72 ALA A N 1
ATOM 511 C CA . ALA A 1 72 ? 6.593 0.668 0.016 1.00 95.25 72 ALA A CA 1
ATOM 512 C C . ALA A 1 72 ? 5.058 0.662 0.186 1.00 95.25 72 ALA A C 1
ATOM 514 O O . ALA A 1 72 ? 4.550 0.828 1.296 1.00 95.25 72 ALA A O 1
ATOM 515 N N . ARG A 1 73 ? 4.299 0.423 -0.894 1.00 94.88 73 ARG A N 1
ATOM 516 C CA . ARG A 1 73 ? 2.826 0.337 -0.842 1.00 94.88 73 ARG A CA 1
ATOM 517 C C . ARG A 1 73 ? 2.325 -0.945 -0.192 1.00 94.88 73 ARG A C 1
ATOM 519 O O . ARG A 1 73 ? 1.326 -0.903 0.524 1.00 94.88 73 ARG A O 1
ATOM 526 N N . GLN A 1 74 ? 2.996 -2.069 -0.432 1.00 94.31 74 GLN A N 1
ATOM 527 C CA . GLN A 1 74 ? 2.674 -3.326 0.239 1.00 94.31 74 GLN A CA 1
ATOM 528 C C . GLN A 1 74 ? 2.906 -3.226 1.752 1.00 94.31 74 GLN A C 1
ATOM 530 O O . GLN A 1 74 ? 2.045 -3.648 2.523 1.00 94.31 74 GLN A O 1
ATOM 535 N N . LEU A 1 75 ? 3.998 -2.583 2.178 1.00 95.81 75 LEU A N 1
ATOM 536 C CA . LEU A 1 75 ? 4.258 -2.304 3.591 1.00 95.81 75 LEU A CA 1
ATOM 537 C C . LEU A 1 75 ? 3.167 -1.417 4.203 1.00 95.81 75 LEU A C 1
ATOM 539 O O . LEU A 1 75 ? 2.635 -1.767 5.248 1.00 95.81 75 LEU A O 1
ATOM 543 N N . GLN A 1 76 ? 2.744 -0.337 3.533 1.00 96.38 76 GLN A N 1
ATOM 544 C CA . GLN A 1 76 ? 1.611 0.487 3.999 1.00 96.38 76 GLN A CA 1
ATOM 545 C C . GLN A 1 76 ? 0.317 -0.328 4.158 1.00 96.38 76 GLN A C 1
ATOM 547 O O . GLN A 1 76 ? -0.404 -0.185 5.146 1.00 96.38 76 GLN A O 1
ATOM 552 N N . LEU A 1 77 ? 0.008 -1.204 3.198 1.00 95.50 77 LEU A N 1
ATOM 553 C CA . LEU A 1 77 ? -1.165 -2.075 3.264 1.00 95.50 77 LEU A CA 1
ATOM 554 C C . LEU A 1 77 ? -1.086 -3.050 4.452 1.00 95.50 77 LEU A C 1
ATOM 556 O O . LEU A 1 77 ? -2.060 -3.215 5.195 1.00 95.50 77 LEU A O 1
ATOM 560 N N . GLN A 1 78 ? 0.070 -3.687 4.638 1.00 95.56 78 GLN A N 1
ATOM 561 C CA . GLN A 1 78 ? 0.315 -4.608 5.741 1.00 95.56 78 GLN A CA 1
ATOM 562 C C . GLN A 1 78 ? 0.256 -3.889 7.093 1.00 95.56 78 GLN A C 1
ATOM 564 O O . GLN A 1 78 ? -0.370 -4.389 8.028 1.00 95.56 78 GLN A O 1
ATOM 569 N N . ASP A 1 79 ? 0.825 -2.694 7.180 1.00 97.38 79 ASP A N 1
ATOM 570 C CA . ASP A 1 79 ? 0.860 -1.892 8.395 1.00 97.38 79 ASP A CA 1
ATOM 571 C C . ASP A 1 79 ? -0.526 -1.371 8.779 1.00 97.38 79 ASP A C 1
ATOM 573 O O . ASP A 1 79 ? -0.873 -1.417 9.957 1.00 97.38 79 ASP A O 1
ATOM 577 N N . LEU A 1 80 ? -1.378 -0.987 7.818 1.00 97.88 80 LEU A N 1
ATOM 578 C CA . LEU A 1 80 ? -2.795 -0.703 8.090 1.00 97.88 80 LEU A CA 1
ATOM 579 C C . LEU A 1 80 ? -3.491 -1.907 8.729 1.00 97.88 80 LEU A C 1
ATOM 581 O O . LEU A 1 80 ? -4.228 -1.766 9.708 1.00 97.88 80 LEU A O 1
ATOM 585 N N . LYS A 1 81 ? -3.250 -3.109 8.197 1.00 96.69 81 LYS A N 1
ATOM 586 C CA . LYS A 1 81 ? -3.827 -4.340 8.743 1.00 96.69 81 LYS A CA 1
ATOM 587 C C . LYS A 1 81 ? -3.303 -4.635 10.151 1.00 96.69 81 LYS A C 1
ATOM 589 O O . LYS A 1 81 ? -4.103 -5.004 11.012 1.00 96.69 81 LYS A O 1
ATOM 594 N N . ILE A 1 82 ? -2.002 -4.461 10.392 1.00 97.19 82 ILE A N 1
ATOM 595 C CA . ILE A 1 82 ? -1.372 -4.622 11.712 1.00 97.19 82 ILE A CA 1
ATOM 596 C C . ILE A 1 82 ? -1.964 -3.617 12.705 1.00 97.19 82 ILE A C 1
ATOM 598 O O . ILE A 1 82 ? -2.427 -4.024 13.771 1.00 97.19 82 ILE A O 1
ATOM 602 N N . LEU A 1 83 ? -2.015 -2.335 12.335 1.00 98.19 83 LEU A N 1
ATOM 603 C CA . LEU A 1 83 ? -2.539 -1.254 13.166 1.00 98.19 83 LEU A CA 1
ATOM 604 C C . LEU A 1 83 ? -3.991 -1.523 13.574 1.00 98.19 83 LEU A C 1
ATOM 606 O O . LEU A 1 83 ? -4.301 -1.539 14.763 1.00 98.19 83 LEU A O 1
ATOM 610 N N . ILE A 1 84 ? -4.873 -1.802 12.607 1.00 98.44 84 ILE A N 1
ATOM 611 C CA . ILE A 1 84 ? -6.294 -2.063 12.881 1.00 98.44 84 ILE A CA 1
ATOM 612 C C . ILE A 1 84 ? -6.462 -3.359 13.686 1.00 98.44 84 ILE A C 1
ATOM 614 O O . ILE A 1 84 ? -7.223 -3.392 14.651 1.00 98.44 84 ILE A O 1
ATOM 618 N N . GLY A 1 85 ? -5.752 -4.431 13.321 1.00 97.88 85 GLY A N 1
ATOM 619 C CA . GLY A 1 85 ? -5.833 -5.714 14.025 1.00 97.88 85 GLY A CA 1
ATOM 620 C C . GLY A 1 85 ? -5.395 -5.611 15.491 1.00 97.88 85 GLY A C 1
ATOM 621 O O . GLY A 1 85 ? -6.036 -6.189 16.377 1.00 97.88 85 GLY A O 1
ATOM 622 N N . GLY A 1 86 ? -4.359 -4.809 15.756 1.00 97.88 86 GLY A N 1
ATOM 623 C CA . GLY A 1 86 ? -3.814 -4.549 17.088 1.00 97.88 86 GLY A CA 1
ATOM 624 C C . GLY A 1 86 ? -4.807 -3.909 18.059 1.00 97.88 86 GLY A C 1
ATOM 625 O O . GLY A 1 86 ? -4.702 -4.142 19.261 1.00 97.88 86 GLY A O 1
ATOM 626 N N . LEU A 1 87 ? -5.830 -3.204 17.563 1.00 98.38 87 LEU A N 1
ATOM 627 C CA . LEU A 1 87 ? -6.876 -2.584 18.390 1.00 98.38 87 LEU A CA 1
ATOM 628 C C . LEU A 1 87 ? -7.700 -3.592 19.198 1.00 98.38 87 LEU A C 1
ATOM 630 O O . LEU A 1 87 ? -8.328 -3.224 20.190 1.00 98.38 87 LEU A O 1
ATOM 634 N N . SER A 1 88 ? -7.722 -4.859 18.774 1.00 97.88 88 SER A N 1
ATOM 635 C CA . SER A 1 88 ? -8.408 -5.934 19.501 1.00 97.88 88 SER A CA 1
ATOM 636 C C . SER A 1 88 ? -7.578 -6.556 20.625 1.00 97.88 88 SER A C 1
ATOM 638 O O . SER A 1 88 ? -8.064 -7.457 21.305 1.00 97.88 88 SER A O 1
ATOM 640 N N . SER A 1 89 ? -6.346 -6.091 20.833 1.00 97.69 89 SER A N 1
ATOM 641 C CA . SER A 1 89 ? -5.474 -6.560 21.909 1.00 97.69 89 SER A CA 1
ATOM 642 C C . SER A 1 89 ? -5.797 -5.868 23.231 1.00 97.69 89 SER A C 1
ATOM 644 O O . SER A 1 89 ? -6.077 -4.669 23.274 1.00 97.69 89 SER A O 1
ATOM 646 N N . ALA A 1 90 ? -5.707 -6.607 24.336 1.00 94.94 90 ALA A N 1
ATOM 647 C CA . ALA A 1 90 ? -5.873 -6.035 25.668 1.00 94.94 90 ALA A CA 1
ATOM 648 C C . ALA A 1 90 ? -4.870 -4.887 25.898 1.00 94.94 90 ALA A C 1
ATOM 650 O O . ALA A 1 90 ? -3.672 -5.056 25.680 1.00 94.94 90 ALA A O 1
ATOM 651 N N . GLY A 1 91 ? -5.365 -3.728 26.340 1.00 94.19 91 GLY A N 1
ATOM 652 C CA . GLY A 1 91 ? -4.538 -2.539 26.573 1.00 94.19 91 GLY A CA 1
ATOM 653 C C . GLY A 1 91 ? -4.148 -1.759 25.312 1.00 94.19 91 GLY A C 1
ATOM 654 O O . GLY A 1 91 ? -3.270 -0.903 25.397 1.00 94.19 91 GLY A O 1
ATOM 655 N N . ALA A 1 92 ? -4.771 -2.033 24.160 1.00 96.88 92 ALA A N 1
ATOM 656 C CA . ALA A 1 92 ? -4.562 -1.246 22.948 1.00 96.88 92 ALA A CA 1
ATOM 657 C C . ALA A 1 92 ? -4.881 0.243 23.166 1.00 96.88 92 ALA A C 1
ATOM 659 O O . ALA A 1 92 ? -5.798 0.599 23.908 1.00 96.88 92 ALA A O 1
ATOM 660 N N . ALA A 1 93 ? -4.141 1.109 22.475 1.00 96.94 93 ALA A N 1
ATOM 661 C CA . ALA A 1 93 ? -4.466 2.525 22.380 1.00 96.94 93 ALA A CA 1
ATOM 662 C C . ALA A 1 93 ? -5.537 2.747 21.303 1.00 96.94 93 ALA A C 1
ATOM 664 O O . ALA A 1 93 ? -5.525 2.091 20.260 1.00 96.94 93 ALA A O 1
ATOM 665 N N . ALA A 1 94 ? -6.458 3.676 21.555 1.00 97.62 94 ALA A N 1
ATOM 666 C CA . ALA A 1 94 ? -7.423 4.096 20.550 1.00 97.62 94 ALA A CA 1
ATOM 667 C C . ALA A 1 94 ? -6.709 4.791 19.382 1.00 97.62 94 ALA A C 1
ATOM 669 O O . ALA A 1 94 ? -5.747 5.527 19.594 1.00 97.62 94 ALA A O 1
ATOM 670 N N . VAL A 1 95 ? -7.221 4.590 18.168 1.00 98.38 95 VAL A N 1
ATOM 671 C CA . VAL A 1 95 ? -6.767 5.296 16.964 1.00 98.38 95 VAL A CA 1
ATOM 672 C C . VAL A 1 95 ? -7.831 6.266 16.480 1.00 98.38 95 VAL A C 1
ATOM 674 O O . VAL A 1 95 ? -9.033 6.055 16.651 1.00 98.38 95 VAL A O 1
ATOM 677 N N . THR A 1 96 ? -7.375 7.321 15.829 1.00 98.62 96 THR A N 1
ATOM 678 C CA . THR A 1 96 ? -8.187 8.298 15.115 1.00 98.62 96 THR A CA 1
ATOM 679 C C . THR A 1 96 ? -8.178 8.014 13.613 1.00 98.62 96 THR A C 1
ATOM 681 O O . THR A 1 96 ? -7.360 7.250 13.096 1.00 98.62 96 THR A O 1
ATOM 684 N N . VAL A 1 97 ? -9.063 8.683 12.871 1.00 98.44 97 VAL A N 1
ATOM 685 C CA . VAL A 1 97 ? -9.012 8.674 11.399 1.00 98.44 97 VAL A CA 1
ATOM 686 C C . VAL A 1 97 ? -7.679 9.239 10.888 1.00 98.44 97 VAL A C 1
ATOM 688 O O . VAL A 1 97 ? -7.188 8.792 9.857 1.00 98.44 97 VAL A O 1
ATOM 691 N N . ALA A 1 98 ? -7.072 10.189 11.610 1.00 98.06 98 ALA A N 1
ATOM 692 C CA . ALA A 1 98 ? -5.782 10.765 11.241 1.00 98.06 98 ALA A CA 1
ATOM 693 C C . ALA A 1 98 ? -4.641 9.744 11.350 1.00 98.06 98 ALA A C 1
ATOM 695 O O . ALA A 1 98 ? -3.790 9.719 10.470 1.00 98.06 98 ALA A O 1
ATOM 696 N N . ASP A 1 99 ? -4.661 8.863 12.354 1.00 97.81 99 ASP A N 1
ATOM 697 C CA . ASP A 1 99 ? -3.648 7.807 12.500 1.00 97.81 99 ASP A CA 1
ATOM 698 C C . ASP A 1 99 ? -3.709 6.813 11.331 1.00 97.81 99 ASP A C 1
ATOM 700 O O . ASP A 1 99 ? -2.688 6.465 10.742 1.00 97.81 99 ASP A O 1
ATOM 704 N N . LEU A 1 100 ? -4.922 6.414 10.929 1.00 98.44 100 LEU A N 1
ATOM 705 C CA . LEU A 1 100 ? -5.141 5.540 9.770 1.00 98.44 100 LEU A CA 1
ATOM 706 C C . LEU A 1 100 ? -4.751 6.235 8.453 1.00 98.44 100 LEU A C 1
ATOM 708 O O . LEU A 1 100 ? -4.077 5.644 7.607 1.00 98.44 100 LEU A O 1
ATOM 712 N N . ASN A 1 101 ? -5.120 7.510 8.291 1.00 97.88 101 ASN A N 1
ATOM 713 C CA . ASN A 1 101 ? -4.722 8.309 7.132 1.00 97.88 101 ASN A CA 1
ATOM 714 C C . ASN A 1 101 ? -3.219 8.620 7.104 1.00 97.88 101 ASN A C 1
ATOM 716 O O . ASN A 1 101 ? -2.689 8.827 6.018 1.00 97.88 101 ASN A O 1
ATOM 720 N N . GLY A 1 102 ? -2.521 8.583 8.241 1.00 97.06 102 GLY A N 1
ATOM 721 C CA . GLY A 1 102 ? -1.066 8.715 8.292 1.00 97.06 102 GLY A CA 1
ATOM 722 C C . GLY A 1 102 ? -0.350 7.641 7.469 1.00 97.06 102 GLY A C 1
ATOM 723 O O . GLY A 1 102 ? 0.646 7.942 6.817 1.00 97.06 102 GLY A O 1
ATOM 724 N N . ILE A 1 103 ? -0.897 6.419 7.435 1.00 97.50 103 ILE A N 1
ATOM 725 C CA . ILE A 1 103 ? -0.396 5.329 6.585 1.00 97.50 103 ILE A CA 1
ATOM 726 C C . ILE A 1 103 ? -1.029 5.395 5.187 1.00 97.50 103 ILE A C 1
ATOM 728 O O . ILE A 1 103 ? -0.336 5.300 4.178 1.00 97.50 103 ILE A O 1
ATOM 732 N N . TYR A 1 104 ? -2.352 5.567 5.105 1.00 96.75 104 TYR A N 1
ATOM 733 C CA . TYR A 1 104 ? -3.083 5.492 3.836 1.00 96.75 104 TYR A CA 1
ATOM 734 C C . TYR A 1 104 ? -2.769 6.642 2.858 1.00 96.75 104 TYR A C 1
ATOM 736 O O . TYR A 1 104 ? -2.599 6.419 1.656 1.00 96.75 104 TYR A O 1
ATOM 744 N N . ASP A 1 105 ? -2.660 7.868 3.363 1.00 95.62 105 ASP A N 1
ATOM 745 C CA . ASP A 1 105 ? -2.304 9.079 2.612 1.00 95.62 105 ASP A CA 1
ATOM 746 C C . ASP A 1 105 ? -0.904 9.568 2.996 1.00 95.62 105 ASP A C 1
ATOM 748 O O . ASP A 1 105 ? -0.668 10.768 3.142 1.00 95.62 105 ASP A O 1
ATOM 752 N N . TYR A 1 106 ? 0.012 8.617 3.192 1.00 93.31 106 TYR A N 1
ATOM 753 C CA . TYR A 1 106 ? 1.405 8.880 3.533 1.00 93.31 106 TYR A CA 1
ATOM 754 C C . TYR A 1 106 ? 2.013 9.985 2.648 1.00 93.31 106 TYR A C 1
ATOM 756 O O . TYR A 1 106 ? 1.814 10.025 1.433 1.00 93.31 106 TYR A O 1
ATOM 764 N N . ALA A 1 107 ? 2.737 10.914 3.269 1.00 91.56 107 ALA A N 1
ATOM 765 C CA . ALA A 1 107 ? 3.223 12.132 2.622 1.00 91.56 107 ALA A CA 1
ATOM 766 C C . ALA A 1 107 ? 4.676 12.436 2.998 1.00 91.56 107 ALA A C 1
ATOM 768 O O . ALA A 1 107 ? 5.010 13.578 3.301 1.00 91.56 107 ALA A O 1
ATOM 769 N N . ASP A 1 108 ? 5.512 11.400 3.011 1.00 90.75 108 ASP A N 1
ATOM 770 C CA . ASP A 1 108 ? 6.944 11.511 3.278 1.00 90.75 108 ASP A CA 1
ATOM 771 C C . ASP A 1 108 ? 7.269 12.161 4.646 1.00 90.75 108 ASP A C 1
ATOM 773 O O . ASP A 1 108 ? 8.045 13.109 4.783 1.00 90.75 108 ASP A O 1
ATOM 777 N N . THR A 1 109 ? 6.596 11.670 5.692 1.00 90.19 109 THR A N 1
ATOM 778 C CA . THR A 1 109 ? 6.651 12.214 7.057 1.00 90.19 109 THR A CA 1
ATOM 779 C C . THR A 1 109 ? 7.608 11.475 8.002 1.00 90.19 109 THR A C 1
ATOM 781 O O . THR A 1 109 ? 7.574 11.730 9.207 1.00 90.19 109 THR A O 1
ATOM 784 N N . GLY A 1 110 ? 8.441 10.552 7.506 1.00 93.44 110 GLY A N 1
ATOM 785 C CA . GLY A 1 110 ? 9.309 9.721 8.355 1.00 93.44 110 GLY A CA 1
ATOM 786 C C . GLY A 1 110 ? 8.542 8.702 9.208 1.00 93.44 110 GLY A C 1
ATOM 787 O O . GLY A 1 110 ? 8.945 8.384 10.327 1.00 93.44 110 GLY A O 1
ATOM 788 N N . LEU A 1 111 ? 7.399 8.223 8.708 1.00 95.38 111 LEU A N 1
ATOM 789 C CA . LEU A 1 111 ? 6.565 7.249 9.405 1.00 95.38 111 LEU A CA 1
ATOM 790 C C . LEU A 1 111 ? 7.259 5.879 9.465 1.00 95.38 111 LEU A C 1
ATOM 792 O O . LEU A 1 111 ? 7.730 5.367 8.446 1.00 95.38 111 LEU A O 1
ATOM 796 N N . ASN A 1 112 ? 7.307 5.295 10.665 1.00 96.69 112 ASN A N 1
ATOM 797 C CA . ASN A 1 112 ? 7.914 3.987 10.898 1.00 96.69 112 ASN A CA 1
ATOM 798 C C . ASN A 1 112 ? 7.068 2.860 10.297 1.00 96.69 112 ASN A C 1
ATOM 800 O O . ASN A 1 112 ? 5.841 2.867 10.410 1.00 96.69 112 ASN A O 1
ATOM 804 N N . ILE A 1 113 ? 7.750 1.856 9.754 1.00 97.12 113 ILE A N 1
ATOM 805 C CA . ILE A 1 113 ? 7.159 0.591 9.323 1.00 97.12 113 ILE A CA 1
ATOM 806 C C . ILE A 1 113 ? 6.757 -0.215 10.568 1.00 97.12 113 ILE A C 1
ATOM 808 O O . ILE A 1 113 ? 7.555 -0.393 11.491 1.00 97.12 113 ILE A O 1
ATOM 812 N N . LEU A 1 114 ? 5.518 -0.708 10.600 1.00 96.31 114 LEU A N 1
ATOM 813 C CA . LEU A 1 114 ? 5.001 -1.552 11.691 1.00 96.31 114 LEU A CA 1
ATOM 814 C C . LEU A 1 114 ? 5.303 -3.038 11.472 1.00 96.31 114 LEU A C 1
ATOM 816 O O . LEU A 1 114 ? 5.346 -3.821 12.422 1.00 96.31 114 LEU A O 1
ATOM 820 N N . THR A 1 115 ? 5.489 -3.433 10.217 1.00 94.69 115 THR A N 1
ATOM 821 C CA . THR A 1 115 ? 5.859 -4.784 9.814 1.00 94.69 115 THR A CA 1
ATOM 822 C C . THR A 1 115 ? 7.212 -5.174 10.401 1.00 94.69 115 THR A C 1
ATOM 824 O O . THR A 1 115 ? 8.230 -4.525 10.175 1.00 94.69 115 THR A O 1
ATOM 827 N N . THR A 1 116 ? 7.229 -6.274 11.150 1.00 91.81 116 THR A N 1
ATOM 828 C CA . THR A 1 116 ? 8.434 -6.800 11.794 1.00 91.81 116 THR A CA 1
ATOM 829 C C . THR A 1 116 ? 9.161 -7.795 10.900 1.00 91.81 116 THR A C 1
ATOM 831 O O . THR A 1 116 ? 8.533 -8.579 10.186 1.00 91.81 116 THR A O 1
ATOM 834 N N . VAL A 1 117 ? 10.486 -7.838 11.018 1.00 91.00 117 VAL A N 1
ATOM 835 C CA . VAL A 1 117 ? 11.301 -8.911 10.439 1.00 91.00 117 VAL A CA 1
ATOM 836 C C . VAL A 1 117 ? 11.312 -10.150 11.347 1.00 91.00 117 VAL A C 1
ATOM 838 O O . VAL A 1 117 ? 11.161 -10.007 12.562 1.00 91.00 117 VAL A O 1
ATOM 841 N N . PRO A 1 118 ? 11.482 -11.363 10.789 1.00 91.50 118 PRO A N 1
ATOM 842 C CA . PRO A 1 118 ? 11.694 -12.576 11.577 1.00 91.50 118 PRO A CA 1
ATOM 843 C C . PRO A 1 118 ? 12.890 -12.482 12.537 1.00 91.50 118 PRO A C 1
ATOM 845 O O . PRO A 1 118 ? 13.860 -11.769 12.271 1.00 91.50 118 PRO A O 1
ATOM 848 N N . ASP A 1 119 ? 12.843 -13.266 13.617 1.00 91.50 119 ASP A N 1
ATOM 849 C CA . ASP A 1 119 ? 13.911 -13.328 14.618 1.00 91.50 119 ASP A CA 1
ATOM 850 C C . ASP A 1 119 ? 15.281 -13.630 13.989 1.00 91.50 119 ASP A C 1
ATOM 852 O O . ASP A 1 119 ? 15.428 -14.516 13.145 1.00 91.50 119 ASP A O 1
ATOM 856 N N . GLY A 1 120 ? 16.307 -12.904 14.439 1.00 91.00 120 GLY A N 1
ATOM 857 C CA . GLY A 1 120 ? 17.682 -13.056 13.955 1.00 91.00 120 GLY A CA 1
ATOM 858 C C . GLY A 1 120 ? 17.993 -12.310 12.654 1.00 91.00 120 GLY A C 1
ATOM 859 O O . GLY A 1 120 ? 19.136 -12.367 12.201 1.00 91.00 120 GLY A O 1
ATOM 860 N N . LEU A 1 121 ? 17.024 -11.593 12.076 1.00 92.56 121 LEU A N 1
ATOM 861 C CA . LEU A 1 121 ? 17.233 -10.698 10.939 1.00 92.56 121 LEU A CA 1
ATOM 862 C C . LEU A 1 121 ? 17.177 -9.227 11.367 1.00 92.56 121 LEU A C 1
ATOM 864 O O . LEU A 1 121 ? 16.516 -8.864 12.339 1.00 92.56 121 LEU A O 1
ATOM 868 N N . THR A 1 122 ? 17.859 -8.373 10.604 1.00 92.50 122 THR A N 1
ATOM 869 C CA . THR A 1 122 ? 17.826 -6.914 10.767 1.00 92.50 122 THR A CA 1
ATOM 870 C C . THR A 1 122 ? 17.054 -6.307 9.605 1.00 92.50 122 THR A C 1
ATOM 872 O O . THR A 1 122 ? 17.335 -6.623 8.448 1.00 92.50 122 THR A O 1
ATOM 875 N N . ALA A 1 123 ? 16.095 -5.430 9.901 1.00 93.25 123 ALA A N 1
ATOM 876 C CA . ALA A 1 123 ? 15.383 -4.684 8.872 1.00 93.25 123 ALA A CA 1
ATOM 877 C C . ALA A 1 123 ? 16.350 -3.746 8.135 1.00 93.25 123 ALA A C 1
ATOM 879 O O . ALA A 1 123 ? 17.088 -2.989 8.764 1.00 93.25 123 ALA A O 1
ATOM 880 N N . SER A 1 124 ? 16.343 -3.793 6.802 1.00 92.12 124 SER A N 1
ATOM 881 C CA . SER A 1 124 ? 17.149 -2.902 5.956 1.00 92.12 124 SER A CA 1
ATOM 882 C C . SER A 1 124 ? 16.562 -1.492 5.835 1.00 92.12 124 SER A C 1
ATOM 884 O O . SER A 1 124 ? 17.238 -0.593 5.351 1.00 92.12 124 SER A O 1
ATOM 886 N N . ALA A 1 125 ? 15.312 -1.316 6.261 1.00 95.12 125 ALA A N 1
ATOM 887 C CA . ALA A 1 125 ? 14.559 -0.073 6.258 1.00 95.12 125 ALA A CA 1
ATOM 888 C C . ALA A 1 125 ? 13.691 -0.017 7.516 1.00 95.12 125 ALA A C 1
ATOM 890 O O . ALA A 1 125 ? 13.163 -1.041 7.955 1.00 95.12 125 ALA A O 1
ATOM 891 N N . THR A 1 126 ? 13.537 1.174 8.086 1.00 95.50 126 THR A N 1
ATOM 892 C CA . THR A 1 126 ? 12.713 1.396 9.286 1.00 95.50 126 THR A CA 1
ATOM 893 C C . THR A 1 126 ? 11.559 2.355 9.046 1.00 95.50 126 THR A C 1
ATOM 895 O O . THR A 1 126 ? 10.560 2.293 9.759 1.00 95.50 126 THR A O 1
ATOM 898 N N . THR A 1 127 ? 11.662 3.193 8.019 1.00 96.56 127 THR A N 1
ATOM 899 C CA . THR A 1 127 ? 10.626 4.117 7.564 1.00 96.56 127 THR A CA 1
ATOM 900 C C . THR A 1 127 ? 10.246 3.820 6.117 1.00 96.56 127 THR A C 1
ATOM 902 O O . THR A 1 127 ? 10.993 3.166 5.388 1.00 96.56 127 THR A O 1
ATOM 905 N N . TYR A 1 128 ? 9.089 4.311 5.670 1.00 96.44 128 TYR A N 1
ATOM 906 C CA . TYR A 1 128 ? 8.707 4.175 4.261 1.00 96.44 128 TYR A CA 1
ATOM 907 C C . TYR A 1 128 ? 9.663 4.918 3.308 1.00 96.44 128 TYR A C 1
ATOM 909 O O . TYR A 1 128 ? 9.894 4.427 2.203 1.00 96.44 128 TYR A O 1
ATOM 917 N N . GLU A 1 129 ? 10.267 6.033 3.742 1.00 95.44 129 GLU A N 1
ATOM 918 C CA . GLU A 1 129 ? 11.252 6.805 2.958 1.00 95.44 129 GLU A CA 1
ATOM 919 C C . GLU A 1 129 ? 12.487 5.966 2.626 1.00 95.44 129 GLU A C 1
ATOM 921 O O . GLU A 1 129 ? 13.016 6.057 1.519 1.00 95.44 129 GLU A O 1
ATOM 926 N N . ASP A 1 130 ? 12.934 5.151 3.595 1.00 95.81 130 ASP A N 1
ATOM 927 C CA . ASP A 1 130 ? 14.108 4.283 3.459 1.00 95.81 130 ASP A CA 1
ATOM 928 C C . ASP A 1 130 ? 13.903 3.260 2.330 1.00 95.81 130 ASP A C 1
ATOM 930 O O . ASP A 1 130 ? 14.865 2.770 1.742 1.00 95.81 130 ASP A O 1
ATOM 934 N N . VAL A 1 131 ? 12.641 2.929 2.031 1.00 95.44 131 VAL A N 1
ATOM 935 C CA . VAL A 1 131 ? 12.256 2.033 0.938 1.00 95.44 131 VAL A CA 1
ATOM 936 C C . VAL A 1 131 ? 12.035 2.823 -0.350 1.00 95.44 131 VAL A C 1
ATOM 938 O O . VAL A 1 131 ? 12.651 2.523 -1.372 1.00 95.44 131 VAL A O 1
ATOM 941 N N . SER A 1 132 ? 11.112 3.791 -0.344 1.00 95.38 132 SER A N 1
ATOM 942 C CA . SER A 1 132 ? 10.782 4.599 -1.521 1.00 95.38 132 SER A CA 1
ATOM 943 C C . SER A 1 132 ? 9.920 5.817 -1.165 1.00 95.38 132 SER A C 1
ATOM 945 O O . SER A 1 132 ? 8.792 5.672 -0.687 1.00 95.38 132 SER A O 1
ATOM 947 N N . SER A 1 133 ? 10.405 7.016 -1.490 1.00 94.69 133 SER A N 1
ATOM 948 C CA . SER A 1 133 ? 9.692 8.280 -1.263 1.00 94.69 133 SER A CA 1
ATOM 949 C C . SER A 1 133 ? 8.554 8.536 -2.262 1.00 94.69 133 SER A C 1
ATOM 951 O O . SER A 1 133 ? 8.572 8.105 -3.423 1.00 94.69 133 SER A O 1
ATOM 953 N N . GLY A 1 134 ? 7.518 9.249 -1.817 1.00 92.50 134 GLY A N 1
ATOM 954 C CA . GLY A 1 134 ? 6.368 9.668 -2.620 1.00 92.50 134 GLY A CA 1
ATOM 955 C C . GLY A 1 134 ? 5.406 8.532 -2.986 1.00 92.50 134 GLY A C 1
ATOM 956 O O . GLY A 1 134 ? 4.574 8.659 -3.898 1.00 92.50 134 GLY A O 1
ATOM 957 N N . LYS A 1 135 ? 5.513 7.373 -2.324 1.00 93.12 135 LYS A N 1
ATOM 958 C CA . LYS A 1 135 ? 4.792 6.144 -2.696 1.00 93.12 135 LYS A CA 1
ATOM 959 C C . LYS A 1 135 ? 3.585 5.860 -1.816 1.00 93.12 135 LYS A C 1
ATOM 961 O O . LYS A 1 135 ? 3.430 4.757 -1.313 1.00 93.12 135 LYS A O 1
ATOM 966 N N . LYS A 1 136 ? 2.659 6.805 -1.717 1.00 93.62 136 LYS A N 1
ATOM 967 C CA . LYS A 1 136 ? 1.374 6.563 -1.046 1.00 93.62 136 LYS A CA 1
ATOM 968 C C . LYS A 1 136 ? 0.448 5.608 -1.797 1.00 93.62 136 LYS A C 1
ATOM 970 O O . LYS A 1 136 ? 0.562 5.467 -3.026 1.00 93.62 136 LYS A O 1
ATOM 975 N N . ILE A 1 137 ? -0.474 4.987 -1.058 1.00 93.19 137 ILE A N 1
ATOM 976 C CA . ILE A 1 137 ? -1.562 4.164 -1.607 1.00 93.19 137 ILE A CA 1
ATOM 977 C C . ILE A 1 137 ? -2.792 4.990 -2.003 1.00 93.19 137 ILE A C 1
ATOM 979 O O . ILE A 1 137 ? -3.392 4.710 -3.041 1.00 93.19 137 ILE A O 1
ATOM 983 N N . ARG A 1 138 ? -3.153 6.044 -1.258 1.00 92.94 138 ARG A N 1
ATOM 984 C CA . ARG A 1 138 ? -4.286 6.911 -1.616 1.00 92.94 138 ARG A CA 1
ATOM 985 C C . ARG A 1 138 ? -4.122 7.531 -3.006 1.00 92.94 138 ARG A C 1
ATOM 987 O O . ARG A 1 138 ? -3.098 8.140 -3.317 1.00 92.94 138 ARG A O 1
ATOM 994 N N . GLY A 1 139 ? -5.154 7.400 -3.837 1.00 88.00 139 GLY A N 1
ATOM 995 C CA . GLY A 1 139 ? -5.172 7.900 -5.213 1.00 88.00 139 GLY A CA 1
ATOM 996 C C . GLY A 1 139 ? -4.415 7.019 -6.211 1.00 88.00 139 GLY A C 1
ATOM 997 O O . GLY A 1 139 ? -4.225 7.423 -7.356 1.00 88.00 139 GLY A O 1
ATOM 998 N N . ARG A 1 140 ? -3.952 5.832 -5.796 1.00 86.94 140 ARG A N 1
ATOM 999 C CA . ARG A 1 140 ? -3.406 4.805 -6.702 1.00 86.94 140 ARG A CA 1
ATOM 1000 C C . ARG A 1 140 ? -4.418 3.726 -7.057 1.00 86.94 140 ARG A C 1
ATOM 1002 O O . ARG A 1 140 ? -4.117 2.879 -7.888 1.00 86.94 140 ARG A O 1
ATOM 1009 N N . GLN A 1 141 ? -5.582 3.746 -6.421 1.00 78.88 141 GLN A N 1
ATOM 1010 C CA . GLN A 1 141 ? -6.704 2.908 -6.808 1.00 78.88 141 GLN A CA 1
ATOM 1011 C C . GLN A 1 141 ? -7.246 3.360 -8.164 1.00 78.88 141 GLN A C 1
ATOM 1013 O O . GLN A 1 141 ? -7.170 4.549 -8.490 1.00 78.88 141 GLN A O 1
ATOM 1018 N N . GLY A 1 142 ? -7.830 2.433 -8.922 1.00 67.88 142 GLY A N 1
ATOM 1019 C CA . GLY A 1 142 ? -8.621 2.792 -10.094 1.00 67.88 142 GLY A CA 1
ATOM 1020 C C . GLY A 1 142 ? -9.698 3.822 -9.730 1.00 67.88 142 GLY A C 1
ATOM 1021 O O . GLY A 1 142 ? -10.232 3.828 -8.618 1.00 67.88 142 GLY A O 1
ATOM 1022 N N . THR A 1 143 ? -10.025 4.717 -10.664 1.00 65.50 143 THR A N 1
ATOM 1023 C CA . THR A 1 143 ? -11.122 5.691 -10.490 1.00 65.50 143 THR A CA 1
ATOM 1024 C C . THR A 1 143 ? -12.502 5.049 -10.606 1.00 65.50 143 THR A C 1
ATOM 1026 O O . THR A 1 143 ? -13.517 5.710 -10.384 1.00 65.50 143 THR A O 1
ATOM 1029 N N . ASP A 1 144 ? -12.535 3.775 -10.988 1.00 63.25 144 ASP A N 1
ATOM 1030 C CA . ASP A 1 144 ? -13.754 3.015 -11.160 1.00 63.25 144 ASP A CA 1
ATOM 1031 C C . ASP A 1 144 ? -14.440 2.748 -9.822 1.00 63.25 144 ASP A C 1
ATOM 1033 O O . ASP A 1 144 ? -13.836 2.625 -8.753 1.00 63.25 144 ASP A O 1
ATOM 1037 N N . LYS A 1 145 ? -15.766 2.688 -9.899 1.00 66.38 145 LYS A N 1
ATOM 1038 C CA . LYS A 1 145 ? -16.626 2.485 -8.741 1.00 66.38 145 LYS A CA 1
ATOM 1039 C C . LYS A 1 145 ? -16.435 1.085 -8.185 1.00 66.38 145 LYS A C 1
ATOM 1041 O O . LYS A 1 145 ? -16.268 0.107 -8.915 1.00 66.38 145 LYS A O 1
ATOM 1046 N N . VAL A 1 146 ? -16.530 0.986 -6.869 1.00 64.62 146 VAL A N 1
ATOM 1047 C CA . VAL A 1 146 ? -16.340 -0.275 -6.171 1.00 64.62 146 VAL A CA 1
ATOM 1048 C C . VAL A 1 146 ? -17.528 -1.209 -6.431 1.00 64.62 146 VAL A C 1
ATOM 1050 O O . VAL A 1 146 ? -18.630 -0.983 -5.934 1.00 64.62 146 VAL A O 1
ATOM 1053 N N . LEU A 1 147 ? -17.304 -2.304 -7.166 1.00 58.06 147 LEU A N 1
ATOM 1054 C CA . LEU A 1 147 ? -18.286 -3.382 -7.362 1.00 58.06 147 LEU A CA 1
ATOM 1055 C C . LEU A 1 147 ? -18.334 -4.325 -6.146 1.00 58.06 147 LEU A C 1
ATOM 1057 O O . LEU A 1 147 ? -18.169 -5.538 -6.262 1.00 58.06 147 LEU A O 1
ATOM 1061 N N . LEU A 1 148 ? -18.562 -3.780 -4.952 1.00 58.56 148 LEU A N 1
ATOM 1062 C CA . LEU A 1 148 ? -18.890 -4.595 -3.784 1.00 58.56 148 LEU A CA 1
ATOM 1063 C C . LEU A 1 148 ? -20.399 -4.800 -3.768 1.00 58.56 148 LEU A C 1
ATOM 1065 O O . LEU A 1 148 ? -21.158 -3.984 -3.249 1.00 58.56 148 LEU A O 1
ATOM 1069 N N . GLY A 1 149 ? -20.846 -5.901 -4.367 1.00 50.28 149 GLY A N 1
ATOM 1070 C CA . GLY A 1 149 ? -22.245 -6.298 -4.313 1.00 50.28 149 GLY A CA 1
ATOM 1071 C C . GLY A 1 149 ? -22.664 -6.582 -2.875 1.00 50.28 149 GLY A C 1
ATOM 1072 O O . GLY A 1 149 ? -22.467 -7.688 -2.395 1.00 50.28 149 GLY A O 1
ATOM 1073 N N . SER A 1 150 ? -23.227 -5.604 -2.168 1.00 42.28 150 SER A N 1
ATOM 1074 C CA . SER A 1 150 ? -24.026 -5.855 -0.965 1.00 42.28 150 SER A CA 1
ATOM 1075 C C . SER A 1 150 ? -24.668 -4.570 -0.457 1.00 42.28 150 SER A C 1
ATOM 1077 O O . SER A 1 150 ? -24.001 -3.647 -0.004 1.00 42.28 150 SER A O 1
ATOM 1079 N N . ALA A 1 151 ? -25.993 -4.565 -0.391 1.00 45.22 151 ALA A N 1
ATOM 1080 C CA . ALA A 1 151 ? -26.775 -3.597 0.372 1.00 45.22 151 ALA A CA 1
ATOM 1081 C C . ALA A 1 151 ? -26.499 -3.630 1.903 1.00 45.22 151 ALA A C 1
ATOM 1083 O O . ALA A 1 151 ? -27.289 -3.084 2.666 1.00 45.22 151 ALA A O 1
ATOM 1084 N N . GLY A 1 152 ? -25.419 -4.288 2.354 1.00 46.94 152 GLY A N 1
ATOM 1085 C CA . GLY A 1 152 ? -25.097 -4.562 3.758 1.00 46.94 152 GLY A CA 1
ATOM 1086 C C . GLY A 1 152 ? -23.671 -4.207 4.204 1.00 46.94 152 GLY A C 1
ATOM 1087 O O . GLY A 1 152 ? -23.396 -4.340 5.388 1.00 46.94 152 GLY A O 1
ATOM 1088 N N . ILE A 1 153 ? -22.772 -3.759 3.315 1.00 55.62 153 ILE A N 1
ATOM 1089 C CA . ILE A 1 153 ? -21.438 -3.243 3.712 1.00 55.62 153 ILE A CA 1
ATOM 1090 C C . ILE A 1 153 ? -21.471 -1.719 3.890 1.00 55.62 153 ILE A C 1
ATOM 1092 O O . ILE A 1 153 ? -20.856 -1.176 4.803 1.0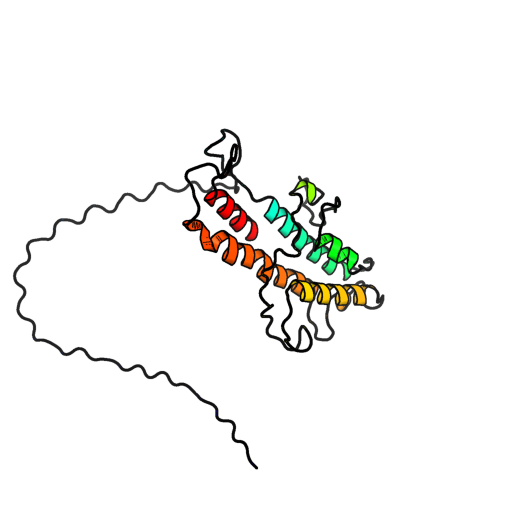0 55.62 153 ILE A O 1
ATOM 1096 N N . VAL A 1 154 ? -22.236 -1.039 3.039 1.00 51.47 154 VAL A N 1
ATOM 1097 C CA . VAL A 1 154 ? -22.537 0.393 3.104 1.00 51.47 154 VAL A CA 1
ATOM 1098 C C . VAL A 1 154 ? -24.020 0.481 2.757 1.00 51.47 154 VAL A C 1
ATOM 1100 O O . VAL A 1 154 ? -24.431 -0.061 1.731 1.00 51.47 154 VAL A O 1
ATOM 1103 N N . GLY A 1 155 ? -24.855 1.022 3.645 1.00 46.31 155 GLY A N 1
ATOM 1104 C CA . GLY A 1 155 ? -26.309 1.033 3.458 1.00 46.31 155 GLY A CA 1
ATOM 1105 C C . GLY A 1 155 ? -26.691 1.555 2.069 1.00 46.31 155 GLY A C 1
ATOM 1106 O O . GLY A 1 155 ? -26.413 2.704 1.756 1.00 46.31 155 GLY A O 1
ATOM 1107 N N . ASN A 1 156 ? -27.329 0.697 1.264 1.00 46.44 156 ASN A N 1
ATOM 1108 C CA . ASN A 1 156 ? -27.551 0.858 -0.178 1.00 46.44 156 ASN A CA 1
ATOM 1109 C C . ASN A 1 156 ? -26.267 1.040 -1.013 1.00 46.44 156 ASN A C 1
ATOM 1111 O O . ASN A 1 156 ? -25.510 1.988 -0.850 1.00 46.44 156 ASN A O 1
ATOM 1115 N N . ALA A 1 157 ? -26.089 0.153 -1.996 1.00 49.22 157 ALA A N 1
ATOM 1116 C CA . ALA A 1 157 ? -25.044 0.214 -3.015 1.00 49.22 157 ALA A CA 1
ATOM 1117 C C . ALA A 1 157 ? -25.263 1.400 -3.979 1.00 49.22 157 ALA A C 1
ATOM 1119 O O . ALA A 1 157 ? -25.646 1.220 -5.134 1.00 49.22 157 ALA A O 1
ATOM 1120 N N . ALA A 1 158 ? -25.069 2.619 -3.482 1.00 54.19 158 ALA A N 1
ATOM 1121 C CA . ALA A 1 158 ? -24.914 3.813 -4.290 1.00 54.19 158 ALA A CA 1
ATOM 1122 C C . ALA A 1 158 ? -23.420 4.009 -4.577 1.00 54.19 158 ALA A C 1
ATOM 1124 O O . ALA A 1 158 ? -22.617 4.046 -3.652 1.00 54.19 158 ALA A O 1
ATOM 1125 N N . ASP A 1 159 ? -23.080 4.079 -5.863 1.00 70.19 159 ASP A N 1
ATOM 1126 C CA . ASP A 1 159 ? -21.879 4.676 -6.459 1.00 70.19 159 ASP A CA 1
ATOM 1127 C C . ASP A 1 159 ? -20.855 5.293 -5.479 1.00 70.19 159 ASP A C 1
ATOM 1129 O O . ASP A 1 159 ? -20.868 6.502 -5.260 1.00 70.19 159 ASP A O 1
ATOM 1133 N N . ILE A 1 160 ? -19.944 4.484 -4.930 1.00 78.62 160 ILE A N 1
ATOM 1134 C CA . ILE A 1 160 ? -18.864 4.952 -4.048 1.00 78.62 160 ILE A CA 1
ATOM 1135 C C . ILE A 1 160 ? -17.494 4.598 -4.637 1.00 78.62 160 ILE A C 1
ATOM 1137 O O . ILE A 1 160 ? -17.297 3.519 -5.210 1.00 78.62 160 ILE A O 1
ATOM 1141 N N . THR A 1 161 ? -16.543 5.519 -4.513 1.00 84.94 161 THR A N 1
ATOM 1142 C CA . THR A 1 161 ? -15.133 5.294 -4.856 1.00 84.94 161 THR A CA 1
ATOM 1143 C C . THR A 1 161 ? -14.426 4.479 -3.772 1.00 84.94 161 THR A C 1
ATOM 1145 O O . THR A 1 161 ? -14.897 4.361 -2.638 1.00 84.94 161 THR A O 1
ATOM 1148 N N . VAL A 1 162 ? -13.253 3.922 -4.091 1.00 87.44 162 VAL A N 1
ATOM 1149 C CA . VAL A 1 162 ? -12.444 3.209 -3.087 1.00 87.44 162 VAL A CA 1
ATOM 1150 C C . VAL A 1 162 ? -12.024 4.143 -1.954 1.00 87.44 162 VAL A C 1
ATOM 1152 O O . VAL A 1 162 ? -12.023 3.729 -0.798 1.00 87.44 162 VAL A O 1
ATOM 1155 N N . ASP A 1 163 ? -11.704 5.401 -2.269 1.00 90.56 163 ASP A N 1
ATOM 1156 C CA . ASP A 1 163 ? -11.285 6.377 -1.264 1.00 90.56 163 ASP A 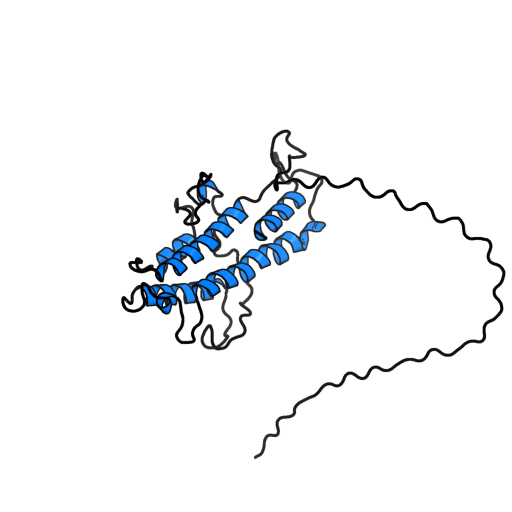CA 1
ATOM 1157 C C . ASP A 1 163 ? -12.399 6.654 -0.256 1.00 90.56 163 ASP A C 1
ATOM 1159 O O . ASP A 1 163 ? -12.197 6.507 0.947 1.00 90.56 163 ASP A O 1
ATOM 1163 N N . GLU A 1 164 ? -13.599 6.967 -0.744 1.00 89.31 164 GLU A N 1
ATOM 1164 C CA . GLU A 1 164 ? -14.770 7.210 0.102 1.00 89.31 164 GLU A CA 1
ATOM 1165 C C . GLU A 1 164 ? -15.112 5.983 0.960 1.00 89.31 164 GLU A C 1
ATOM 1167 O O . GLU A 1 164 ? -15.444 6.121 2.140 1.00 89.31 164 GLU A O 1
ATOM 1172 N N . LEU A 1 165 ? -14.965 4.774 0.409 1.00 89.25 165 LEU A N 1
ATOM 1173 C CA . LEU A 1 165 ? -15.158 3.539 1.161 1.00 89.25 165 LEU A CA 1
ATOM 1174 C C . LEU A 1 165 ? -14.108 3.361 2.271 1.00 89.25 165 LEU A C 1
ATOM 1176 O O . LEU A 1 165 ? -14.466 3.006 3.395 1.00 89.25 165 LEU A O 1
ATOM 1180 N N . MET A 1 166 ? -12.828 3.639 1.996 1.00 93.12 166 MET A N 1
ATOM 1181 C CA . MET A 1 166 ? -11.777 3.599 3.022 1.00 93.12 166 MET A CA 1
ATOM 1182 C C . MET A 1 166 ? -12.036 4.629 4.120 1.00 93.12 166 MET A C 1
ATOM 1184 O O . MET A 1 166 ? -11.942 4.294 5.299 1.00 93.12 166 MET A O 1
ATOM 1188 N N . GLN A 1 167 ? -12.448 5.849 3.761 1.00 94.81 167 GLN A N 1
ATOM 1189 C CA . GLN A 1 167 ? -12.802 6.870 4.749 1.00 94.81 167 GLN A CA 1
ATOM 1190 C C . GLN A 1 167 ? -14.003 6.442 5.609 1.00 94.81 167 GLN A C 1
ATOM 1192 O O . GLN A 1 167 ? -14.007 6.683 6.820 1.00 94.81 167 GLN A O 1
ATOM 1197 N N . SER A 1 168 ? -14.993 5.757 5.025 1.00 93.00 168 SER A N 1
ATOM 1198 C CA . SER A 1 168 ? -16.116 5.179 5.774 1.00 93.00 168 SER A CA 1
ATOM 1199 C C . SER A 1 168 ? -15.637 4.133 6.787 1.00 93.00 168 SER A C 1
ATOM 1201 O O . SER A 1 168 ? -15.944 4.249 7.975 1.00 93.00 168 SER A O 1
ATOM 1203 N N . PHE A 1 169 ? -14.809 3.174 6.362 1.00 94.88 169 PHE A N 1
ATOM 1204 C CA . PHE A 1 169 ? -14.260 2.154 7.259 1.00 94.88 169 PHE A CA 1
ATOM 1205 C C . PHE A 1 169 ? -13.394 2.755 8.367 1.00 94.88 169 PHE A C 1
ATOM 1207 O O . PHE A 1 169 ? -13.558 2.391 9.532 1.00 94.88 169 PHE A O 1
ATOM 1214 N N . PHE A 1 170 ? -12.517 3.706 8.040 1.00 97.94 170 PHE A N 1
ATOM 1215 C CA . PHE A 1 170 ? -11.669 4.379 9.025 1.00 97.94 170 PHE A CA 1
ATOM 1216 C C . PHE A 1 170 ? -12.497 5.151 10.046 1.00 97.94 170 PHE A C 1
ATOM 1218 O O . PHE A 1 170 ? -12.205 5.093 11.239 1.00 97.94 170 PHE A O 1
ATOM 1225 N N . THR A 1 171 ? -13.569 5.813 9.606 1.00 97.56 171 THR A N 1
ATOM 1226 C CA . THR A 1 171 ? -14.496 6.513 10.502 1.00 97.56 171 THR A CA 1
ATOM 1227 C C . THR A 1 171 ? -15.179 5.544 11.463 1.00 97.56 17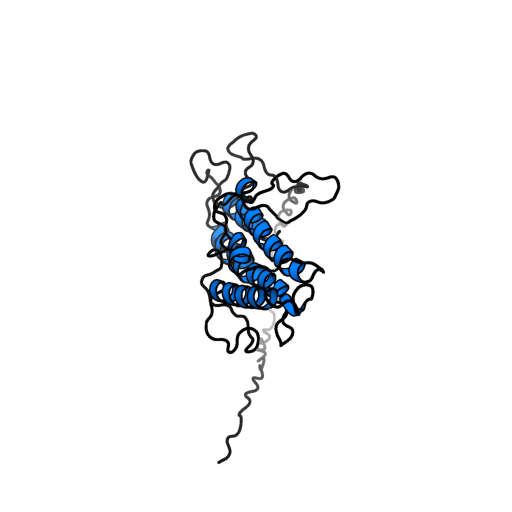1 THR A C 1
ATOM 1229 O O . THR A 1 171 ? -15.229 5.811 12.665 1.00 97.56 171 THR A O 1
ATOM 1232 N N . THR A 1 172 ? -15.672 4.402 10.973 1.00 96.62 172 THR A N 1
ATOM 1233 C CA . THR A 1 172 ? -16.282 3.378 11.832 1.00 96.62 172 THR A CA 1
ATOM 1234 C C . THR A 1 172 ? -15.277 2.809 12.834 1.00 96.62 172 THR A C 1
ATOM 1236 O O . THR A 1 172 ? -15.591 2.733 14.022 1.00 96.62 172 THR A O 1
ATOM 1239 N N . ILE A 1 173 ? -14.063 2.467 12.389 1.00 98.25 173 ILE A N 1
ATOM 1240 C CA . ILE A 1 173 ? -13.001 1.934 13.255 1.00 98.25 173 ILE A CA 1
ATOM 1241 C C . ILE A 1 173 ? -12.622 2.952 14.334 1.00 98.25 173 ILE A C 1
ATOM 1243 O O . ILE A 1 173 ? -12.614 2.608 15.511 1.00 98.25 173 ILE A O 1
ATOM 1247 N N . ALA A 1 174 ? -12.363 4.209 13.966 1.00 98.44 174 ALA A N 1
ATOM 1248 C CA . ALA A 1 174 ? -11.992 5.255 14.918 1.00 98.44 174 ALA A CA 1
ATOM 1249 C C . ALA A 1 174 ? -13.119 5.549 15.925 1.00 98.44 174 ALA A C 1
ATOM 1251 O O . ALA A 1 174 ? -12.869 5.702 17.119 1.00 98.44 174 ALA A O 1
ATOM 1252 N N . THR A 1 175 ? -14.375 5.560 15.464 1.00 98.00 175 THR A N 1
ATOM 1253 C CA . THR A 1 175 ? -15.548 5.734 16.338 1.00 98.00 175 THR A CA 1
ATOM 1254 C C . THR A 1 175 ? -15.648 4.601 17.356 1.00 98.00 175 THR A C 1
ATOM 1256 O O . THR A 1 175 ? -15.884 4.840 18.537 1.00 98.00 175 THR A O 1
ATOM 1259 N N . ASN A 1 176 ? -15.441 3.361 16.915 1.00 97.94 176 ASN A N 1
ATOM 1260 C CA . ASN A 1 176 ? -15.442 2.207 17.802 1.00 97.94 176 ASN A CA 1
ATOM 1261 C C . ASN A 1 176 ? -14.216 2.177 18.729 1.00 97.94 176 ASN A C 1
ATOM 1263 O O . ASN A 1 176 ? -14.338 1.732 19.863 1.00 97.94 176 ASN A O 1
ATOM 1267 N N . ALA A 1 177 ? -13.051 2.650 18.280 1.00 98.19 177 ALA A N 1
ATOM 1268 C CA . ALA A 1 177 ? -11.839 2.723 19.095 1.00 98.19 177 ALA A CA 1
ATOM 1269 C C . ALA A 1 177 ? -11.960 3.743 20.238 1.00 98.19 177 ALA A C 1
ATOM 1271 O O . ALA A 1 177 ? -11.361 3.547 21.292 1.00 98.19 177 ALA A O 1
ATOM 1272 N N . ALA A 1 178 ? -12.769 4.794 20.064 1.00 98.06 178 ALA A N 1
ATOM 1273 C CA . ALA A 1 178 ? -13.098 5.750 21.122 1.00 98.06 178 ALA A CA 1
ATOM 1274 C C . ALA A 1 178 ? -14.058 5.183 22.191 1.00 98.06 178 ALA A C 1
ATOM 1276 O O . ALA A 1 178 ? -14.198 5.765 23.268 1.00 98.06 178 ALA A O 1
ATOM 1277 N N . ASP A 1 179 ? -14.717 4.053 21.918 1.00 97.38 179 ASP A N 1
ATOM 1278 C CA . ASP A 1 179 ? -15.584 3.353 22.863 1.00 97.38 179 ASP A CA 1
ATOM 1279 C C . ASP A 1 179 ? -14.773 2.321 23.661 1.00 97.38 179 ASP A C 1
ATOM 1281 O O . ASP A 1 179 ? -14.400 1.254 23.163 1.00 97.38 179 ASP A O 1
ATOM 1285 N N . ALA A 1 180 ? -14.535 2.623 24.939 1.00 95.62 180 ALA A N 1
ATOM 1286 C CA . ALA A 1 180 ? -13.769 1.769 25.845 1.00 95.62 180 ALA A CA 1
ATOM 1287 C C . ALA A 1 180 ? -14.371 0.362 26.036 1.00 95.62 180 ALA A C 1
ATOM 1289 O O . ALA A 1 180 ? -13.658 -0.544 26.458 1.00 95.62 180 ALA A O 1
ATOM 1290 N N . SER A 1 181 ? -15.660 0.158 25.733 1.00 96.31 181 SER A N 1
ATOM 1291 C CA . SER A 1 181 ? -16.283 -1.171 25.784 1.00 96.31 181 SER A CA 1
ATOM 1292 C C . SER A 1 181 ? -15.950 -2.044 24.569 1.00 96.31 181 SER A C 1
ATOM 1294 O O . SER A 1 181 ? -16.083 -3.267 24.635 1.00 96.31 181 SER A O 1
ATOM 1296 N N . LYS A 1 182 ? -15.511 -1.431 23.462 1.00 97.50 182 LYS A N 1
ATOM 1297 C CA . LYS A 1 182 ? -15.153 -2.116 22.214 1.00 97.50 182 LYS A CA 1
ATOM 1298 C C . LYS A 1 182 ? -13.649 -2.269 22.050 1.00 97.50 182 LYS A C 1
ATOM 1300 O O . LYS A 1 182 ? -13.211 -3.303 21.538 1.00 97.50 182 LYS A O 1
ATOM 1305 N N . LEU A 1 183 ? -12.874 -1.267 22.466 1.00 98.00 183 LEU A N 1
ATOM 1306 C CA . LEU A 1 183 ? -11.414 -1.286 22.413 1.00 98.00 183 LEU A CA 1
ATOM 1307 C C . LEU A 1 183 ? -10.850 -2.486 23.191 1.00 98.00 183 LEU A C 1
ATOM 1309 O O . LEU A 1 183 ? -11.333 -2.835 24.266 1.00 98.00 183 LEU A O 1
ATOM 1313 N N . GLY A 1 184 ? -9.843 -3.152 22.629 1.00 97.81 184 GLY A N 1
ATOM 1314 C CA . GLY A 1 184 ? -9.311 -4.403 23.173 1.00 97.81 184 GLY A CA 1
ATOM 1315 C C . GLY A 1 184 ? -10.183 -5.632 22.910 1.00 97.81 184 GLY A C 1
ATOM 1316 O O . GLY A 1 184 ? -9.952 -6.690 23.490 1.00 97.81 184 GLY A O 1
ATOM 1317 N N . THR A 1 185 ? -11.176 -5.518 22.023 1.00 97.06 185 THR A N 1
ATOM 1318 C CA . THR A 1 185 ? -11.970 -6.641 21.513 1.00 97.06 185 THR A CA 1
ATOM 1319 C C . THR A 1 185 ? -12.149 -6.519 19.999 1.00 97.06 185 THR A C 1
ATOM 1321 O O . THR A 1 185 ? -11.944 -5.454 19.420 1.00 97.06 185 THR A O 1
ATOM 1324 N N . LYS A 1 186 ? -12.601 -7.585 19.326 1.00 96.69 186 LYS A N 1
ATOM 1325 C CA . LYS A 1 186 ? -12.916 -7.526 17.883 1.00 96.69 186 LYS A CA 1
ATOM 1326 C C . LYS A 1 186 ? -14.064 -6.568 17.544 1.00 96.69 186 LYS A C 1
ATOM 1328 O O . LYS A 1 186 ? -14.189 -6.163 16.394 1.00 96.69 186 LYS A O 1
ATOM 1333 N N . ALA A 1 187 ? -14.883 -6.170 18.523 1.00 96.69 187 ALA A N 1
ATOM 1334 C CA . ALA A 1 187 ? -15.947 -5.190 18.308 1.00 96.69 187 ALA A CA 1
ATOM 1335 C C . ALA A 1 187 ? -15.405 -3.818 17.872 1.00 96.69 187 ALA A C 1
ATOM 1337 O O . ALA A 1 187 ? -16.157 -3.016 17.326 1.00 96.69 187 ALA A O 1
ATOM 1338 N N . VAL A 1 188 ? -14.107 -3.555 18.066 1.00 97.81 188 VAL A N 1
ATOM 1339 C CA . VAL A 1 188 ? -13.469 -2.319 17.606 1.00 97.81 188 VAL A CA 1
ATOM 1340 C C . VAL A 1 188 ? -13.460 -2.184 16.076 1.00 97.81 188 VAL A C 1
ATOM 1342 O O . VAL A 1 188 ? -13.623 -1.087 15.553 1.00 97.81 188 VAL A O 1
ATOM 1345 N N . TYR A 1 189 ? -13.344 -3.292 15.341 1.00 96.81 189 TYR A N 1
ATOM 1346 C CA . TYR A 1 189 ? -13.309 -3.296 13.874 1.00 96.81 189 TYR A CA 1
ATOM 1347 C C . TYR A 1 189 ? -14.394 -4.170 13.239 1.00 96.81 189 TYR A C 1
ATOM 1349 O O . TYR A 1 189 ? -14.397 -4.325 12.025 1.00 96.81 189 TYR A O 1
ATOM 1357 N N . ASN A 1 190 ? -15.334 -4.715 14.012 1.00 95.31 190 ASN A N 1
ATOM 1358 C CA . ASN A 1 190 ? -16.496 -5.413 13.464 1.00 95.31 190 ASN A CA 1
ATOM 1359 C C . ASN A 1 190 ? -17.708 -4.477 13.364 1.00 95.31 190 ASN A C 1
ATOM 1361 O O . ASN A 1 190 ? -18.002 -3.735 14.305 1.00 95.31 190 ASN A O 1
ATOM 1365 N N . THR A 1 191 ? -18.449 -4.535 12.254 1.00 89.81 191 THR A N 1
ATOM 1366 C CA . THR A 1 191 ? -19.766 -3.880 12.158 1.00 89.81 191 THR A CA 1
ATOM 1367 C C . THR A 1 191 ? -20.822 -4.642 12.966 1.00 89.81 191 THR A C 1
ATOM 1369 O O . THR A 1 191 ? -20.590 -5.770 13.414 1.00 89.81 191 THR A O 1
ATOM 1372 N N . ALA A 1 192 ? -22.007 -4.047 13.140 1.00 86.50 192 ALA A N 1
ATOM 1373 C CA . ALA A 1 192 ? -23.131 -4.693 13.824 1.00 86.50 192 ALA A CA 1
ATOM 1374 C C . ALA A 1 192 ? -23.594 -5.981 13.111 1.00 86.50 192 ALA A C 1
ATOM 1376 O O . ALA A 1 192 ? -24.058 -6.920 13.753 1.00 86.50 192 ALA A O 1
ATOM 1377 N N . GLU A 1 193 ? -23.407 -6.046 11.794 1.00 85.19 193 GLU A N 1
ATOM 1378 C CA . GLU A 1 193 ? -23.710 -7.185 10.923 1.00 85.19 193 GLU A CA 1
ATOM 1379 C C . GLU A 1 193 ? -22.594 -8.247 10.926 1.00 85.19 193 GLU A C 1
ATOM 1381 O O . GLU A 1 193 ? -22.719 -9.278 10.265 1.00 85.19 193 GLU A O 1
ATOM 1386 N N . GLY A 1 194 ? -21.503 -8.019 11.667 1.00 86.94 194 GLY A N 1
ATOM 1387 C CA . GLY A 1 194 ? -20.380 -8.949 11.793 1.00 86.94 194 GLY A CA 1
ATOM 1388 C C . GLY A 1 194 ? -19.320 -8.827 10.696 1.00 86.94 194 GLY A C 1
ATOM 1389 O O . GLY A 1 194 ? -18.482 -9.720 10.566 1.00 86.94 194 GLY A O 1
ATOM 1390 N N . LEU A 1 195 ? -19.328 -7.745 9.913 1.00 89.25 195 LEU A N 1
ATOM 1391 C CA . LEU A 1 195 ? -18.301 -7.493 8.906 1.00 89.25 195 LEU A CA 1
ATOM 1392 C C . LEU A 1 195 ? -16.987 -7.072 9.574 1.00 89.25 195 LEU A C 1
ATOM 1394 O O . LEU A 1 195 ? -16.953 -6.074 10.288 1.00 89.25 195 LEU A O 1
ATOM 1398 N N . ASP A 1 196 ? -15.906 -7.801 9.303 1.00 94.31 196 ASP A N 1
ATOM 1399 C CA . ASP A 1 196 ? -14.560 -7.494 9.798 1.00 94.31 196 ASP A CA 1
ATOM 1400 C C . ASP A 1 196 ? -13.897 -6.410 8.930 1.00 94.31 196 ASP A C 1
ATOM 1402 O O . ASP A 1 196 ? -13.413 -6.675 7.824 1.00 94.31 196 ASP A O 1
ATOM 1406 N N . LEU A 1 197 ? -13.866 -5.175 9.432 1.00 94.88 197 LEU A N 1
ATOM 1407 C CA . LEU A 1 197 ? -13.313 -4.022 8.723 1.00 94.88 197 LEU A CA 1
ATOM 1408 C C . LEU A 1 197 ? -11.789 -4.084 8.572 1.00 94.88 197 LEU A C 1
ATOM 1410 O O . LEU A 1 197 ? -11.273 -3.552 7.592 1.00 94.88 197 LEU A O 1
ATOM 1414 N N . SER A 1 198 ? -11.064 -4.776 9.461 1.00 94.94 198 SER A N 1
ATOM 1415 C CA . SER A 1 198 ? -9.623 -5.017 9.279 1.00 94.94 198 SER A CA 1
ATOM 1416 C C . SER A 1 198 ? -9.380 -5.826 8.003 1.00 94.94 198 SER A C 1
ATOM 1418 O O . SER A 1 198 ? -8.527 -5.495 7.175 1.00 94.94 198 SER A O 1
ATOM 1420 N N . GLN A 1 199 ? -10.194 -6.862 7.794 1.00 94.12 199 GLN A N 1
ATOM 1421 C CA . GLN A 1 199 ? -10.144 -7.672 6.582 1.00 94.12 199 GLN A CA 1
ATOM 1422 C C . GLN A 1 199 ? -10.622 -6.908 5.351 1.00 94.12 199 GLN A C 1
ATOM 1424 O O . GLN A 1 199 ? -10.036 -7.078 4.281 1.00 94.12 199 GLN A O 1
ATOM 1429 N N . MET A 1 200 ? -11.665 -6.088 5.485 1.00 92.12 200 MET A N 1
ATOM 1430 C CA . MET A 1 200 ? -12.207 -5.327 4.362 1.00 92.12 200 MET A CA 1
ATOM 1431 C C . MET A 1 200 ? -11.241 -4.261 3.858 1.00 92.12 200 MET A C 1
ATOM 1433 O O . MET A 1 200 ? -11.025 -4.206 2.651 1.00 92.12 200 MET A O 1
ATOM 1437 N N . VAL A 1 201 ? -10.605 -3.486 4.745 1.00 93.88 201 VAL A N 1
ATOM 1438 C CA . VAL A 1 201 ? -9.561 -2.519 4.358 1.00 93.88 201 VAL A CA 1
ATOM 1439 C C . VAL A 1 201 ? -8.483 -3.217 3.529 1.00 93.88 201 VAL A C 1
ATOM 1441 O O . VAL A 1 201 ? -8.194 -2.804 2.408 1.00 93.88 201 VAL A O 1
ATOM 1444 N N . ASN A 1 202 ? -7.956 -4.341 4.022 1.00 93.12 202 ASN A N 1
ATOM 1445 C CA . ASN A 1 202 ? -6.895 -5.064 3.330 1.00 93.12 202 ASN A CA 1
ATOM 1446 C C . ASN A 1 202 ? -7.353 -5.646 1.980 1.00 93.12 202 ASN A C 1
ATOM 1448 O O . ASN A 1 202 ? -6.710 -5.443 0.957 1.00 93.12 202 ASN A O 1
ATOM 1452 N N . LYS A 1 203 ? -8.469 -6.383 1.952 1.00 91.50 203 LYS A N 1
ATOM 1453 C CA . LYS A 1 203 ? -8.922 -7.098 0.745 1.00 91.50 203 LYS A CA 1
ATOM 1454 C C . LYS A 1 203 ? -9.399 -6.158 -0.357 1.00 91.50 203 LYS A C 1
ATOM 1456 O O . LYS A 1 203 ? -9.132 -6.425 -1.526 1.00 91.50 203 LYS A O 1
ATOM 1461 N N . VAL A 1 204 ? -10.079 -5.069 0.004 1.00 90.12 204 VAL A N 1
ATOM 1462 C CA . VAL A 1 204 ? -10.520 -4.067 -0.973 1.00 90.12 204 VAL A CA 1
ATOM 1463 C C . VAL A 1 204 ? -9.315 -3.398 -1.613 1.00 90.12 204 VAL A C 1
ATOM 1465 O O . VAL A 1 204 ? -9.283 -3.286 -2.831 1.00 90.12 204 VAL A O 1
ATOM 1468 N N . LEU A 1 205 ? -8.302 -3.017 -0.833 1.00 91.69 205 LEU A N 1
ATOM 1469 C CA . LEU A 1 205 ? -7.096 -2.403 -1.386 1.00 91.69 205 LEU A CA 1
ATOM 1470 C C . LEU A 1 205 ? -6.261 -3.390 -2.218 1.00 91.69 205 LEU A C 1
ATOM 1472 O O . LEU A 1 205 ? -5.755 -2.996 -3.261 1.00 91.69 205 LEU A O 1
ATOM 1476 N N . ILE A 1 206 ? -6.175 -4.677 -1.859 1.00 90.88 206 ILE A N 1
ATOM 1477 C CA . ILE A 1 206 ? -5.522 -5.679 -2.729 1.00 90.88 206 ILE A CA 1
ATOM 1478 C C . ILE A 1 206 ? -6.190 -5.721 -4.110 1.00 90.88 206 ILE A C 1
ATOM 1480 O O . ILE A 1 206 ? -5.503 -5.653 -5.126 1.00 90.88 206 ILE A O 1
ATOM 1484 N N . GLY A 1 207 ? -7.521 -5.805 -4.158 1.00 86.31 207 GLY A N 1
ATOM 1485 C CA . GLY A 1 207 ? -8.248 -5.882 -5.427 1.00 86.31 207 GLY A CA 1
ATOM 1486 C C . GLY A 1 207 ? -8.256 -4.563 -6.202 1.00 86.31 207 GLY A C 1
ATOM 1487 O O . GLY A 1 207 ? -7.922 -4.526 -7.379 1.00 86.31 207 GLY A O 1
ATOM 1488 N N . ALA A 1 208 ? -8.631 -3.468 -5.546 1.00 85.12 208 ALA A N 1
ATOM 1489 C CA . ALA A 1 208 ? -8.873 -2.190 -6.210 1.00 85.12 208 ALA A CA 1
ATOM 1490 C C . ALA A 1 208 ? -7.610 -1.336 -6.416 1.00 85.12 208 ALA A C 1
ATOM 1492 O O . ALA A 1 208 ? -7.663 -0.336 -7.129 1.00 85.12 208 ALA A O 1
ATOM 1493 N N . LEU A 1 209 ? -6.489 -1.698 -5.779 1.00 87.38 209 LEU A N 1
ATOM 1494 C CA . LEU A 1 209 ? -5.195 -1.040 -5.959 1.00 87.38 209 LEU A CA 1
ATOM 1495 C C . LEU A 1 209 ? -4.169 -1.987 -6.570 1.00 87.38 209 LEU A C 1
ATOM 1497 O O . LEU A 1 209 ? -3.720 -1.727 -7.679 1.00 87.38 209 LEU A O 1
ATOM 1501 N N . LEU A 1 210 ? -3.773 -3.056 -5.868 1.00 88.56 210 LEU A N 1
ATOM 1502 C CA . LEU A 1 210 ? -2.637 -3.874 -6.321 1.00 88.56 210 LEU A CA 1
ATOM 1503 C C . LEU A 1 210 ? -2.972 -4.588 -7.634 1.00 88.56 210 LEU A C 1
ATOM 1505 O O . LEU A 1 210 ? -2.230 -4.469 -8.605 1.00 88.56 210 LEU A O 1
ATOM 1509 N N . PHE A 1 211 ? -4.120 -5.270 -7.689 1.00 88.12 211 PHE A N 1
ATOM 1510 C CA . PHE A 1 211 ? -4.543 -5.986 -8.890 1.00 88.12 211 PHE A CA 1
ATOM 1511 C C . PHE A 1 211 ? -4.881 -5.041 -10.052 1.00 88.12 211 PHE A C 1
ATOM 1513 O O . PHE A 1 211 ? -4.532 -5.345 -11.192 1.00 88.12 211 PHE A O 1
ATOM 1520 N N . ASP A 1 212 ? -5.505 -3.890 -9.790 1.00 88.00 212 ASP A N 1
ATOM 1521 C CA . ASP A 1 212 ? -5.776 -2.887 -10.829 1.00 88.00 212 ASP A CA 1
ATOM 1522 C C . ASP A 1 212 ? -4.485 -2.289 -11.411 1.00 88.00 212 ASP A C 1
ATOM 1524 O O . ASP A 1 212 ? -4.302 -2.270 -12.628 1.00 88.00 212 ASP A O 1
ATOM 1528 N N . GLN A 1 213 ? -3.537 -1.875 -10.560 1.00 90.00 213 GLN A N 1
ATOM 1529 C CA . GLN A 1 213 ? -2.239 -1.381 -11.026 1.00 90.00 213 GLN A CA 1
ATOM 1530 C C . GLN A 1 213 ? -1.505 -2.456 -11.834 1.00 90.00 213 GLN A C 1
ATOM 1532 O O . GLN A 1 213 ? -1.020 -2.177 -12.929 1.00 90.00 213 GLN A O 1
ATOM 1537 N N . LEU A 1 214 ? -1.452 -3.687 -11.323 1.00 90.94 214 LEU A N 1
ATOM 1538 C CA . LEU A 1 214 ? -0.853 -4.825 -12.013 1.00 90.94 214 LEU A CA 1
ATOM 1539 C C . LEU A 1 214 ? -1.470 -5.029 -13.406 1.00 90.94 214 LEU A C 1
ATOM 1541 O O . LEU A 1 214 ? -0.765 -4.990 -14.412 1.00 90.94 214 LEU A O 1
ATOM 1545 N N . SER A 1 215 ? -2.778 -5.278 -13.460 1.00 88.06 215 SER A N 1
ATOM 1546 C CA . SER A 1 215 ? -3.446 -5.795 -14.657 1.00 88.06 215 SER A CA 1
ATOM 1547 C C . SER A 1 215 ? -3.846 -4.693 -15.633 1.00 88.06 215 SER A C 1
ATOM 1549 O O . SER A 1 215 ? -3.463 -4.747 -16.800 1.00 88.06 215 SER A O 1
ATOM 1551 N N . SER A 1 216 ? -4.566 -3.678 -15.160 1.00 86.50 216 SER A N 1
ATOM 1552 C CA . SER A 1 216 ? -5.167 -2.628 -15.988 1.00 86.50 216 SER A CA 1
ATOM 1553 C C . SER A 1 216 ? -4.168 -1.561 -16.427 1.00 86.50 216 SER A C 1
ATOM 1555 O O . SER A 1 216 ? -4.427 -0.842 -17.391 1.00 86.50 216 SER A O 1
ATOM 1557 N N . LYS A 1 217 ? -3.040 -1.421 -15.719 1.00 87.69 217 LYS A N 1
ATOM 1558 C CA . LYS A 1 217 ? -2.044 -0.382 -16.001 1.00 87.69 217 LYS A CA 1
ATOM 1559 C C . LYS A 1 217 ? -0.733 -0.957 -16.516 1.00 87.69 217 LYS A C 1
ATOM 1561 O O . LYS A 1 217 ? -0.339 -0.617 -17.626 1.00 87.69 217 LYS A O 1
ATOM 1566 N N . TYR A 1 218 ? -0.045 -1.784 -15.730 1.00 91.62 218 TYR A N 1
ATOM 1567 C CA . TYR A 1 218 ? 1.313 -2.210 -16.080 1.00 91.62 218 TYR A CA 1
ATOM 1568 C C . TYR A 1 218 ? 1.346 -3.319 -17.124 1.00 91.62 218 TYR A C 1
ATOM 1570 O O . TYR A 1 218 ? 2.064 -3.186 -18.111 1.00 91.62 218 TYR A O 1
ATOM 1578 N N . LEU A 1 219 ? 0.546 -4.372 -16.947 1.00 93.88 219 LEU A N 1
ATOM 1579 C CA . LEU A 1 219 ? 0.489 -5.481 -17.900 1.00 93.88 219 LEU A CA 1
ATOM 1580 C C . LEU A 1 219 ? -0.370 -5.179 -19.134 1.00 93.88 219 LEU A C 1
ATOM 1582 O O . LEU A 1 219 ? -0.155 -5.797 -20.173 1.00 93.88 219 LEU A O 1
ATOM 1586 N N . ALA A 1 220 ? -1.307 -4.231 -19.045 1.00 93.12 220 ALA A N 1
ATOM 1587 C CA . ALA A 1 220 ? -2.257 -3.928 -20.117 1.00 93.12 220 ALA A CA 1
ATOM 1588 C C . ALA A 1 220 ? -1.598 -3.542 -21.450 1.00 93.12 220 ALA A C 1
ATOM 1590 O O . ALA A 1 220 ? -2.146 -3.837 -22.507 1.00 93.12 220 ALA A O 1
ATOM 1591 N N . ASP A 1 221 ? -0.441 -2.883 -21.398 1.00 92.25 221 ASP A N 1
ATOM 1592 C CA . ASP A 1 221 ? 0.250 -2.350 -22.573 1.00 92.25 221 ASP A CA 1
ATOM 1593 C C . ASP A 1 221 ? 1.700 -2.835 -22.692 1.00 92.25 221 ASP A C 1
ATOM 1595 O O . ASP A 1 221 ? 2.474 -2.282 -23.470 1.00 92.25 221 ASP A O 1
ATOM 1599 N N . ILE A 1 222 ? 2.093 -3.851 -21.916 1.00 95.31 222 ILE A N 1
ATOM 1600 C CA . ILE A 1 222 ? 3.510 -4.179 -21.727 1.00 95.31 222 ILE A CA 1
ATOM 1601 C C . ILE A 1 222 ? 4.203 -4.646 -23.008 1.00 95.31 222 ILE A C 1
ATOM 1603 O O . ILE A 1 222 ? 5.358 -4.297 -23.251 1.00 95.31 222 ILE A O 1
ATOM 1607 N N . LEU A 1 223 ? 3.484 -5.386 -23.855 1.00 95.25 223 LEU A N 1
ATOM 1608 C CA . LEU A 1 223 ? 4.013 -5.893 -25.122 1.00 95.25 223 LEU A CA 1
ATOM 1609 C C . LEU A 1 223 ? 4.232 -4.781 -26.159 1.00 95.25 223 LEU A C 1
ATOM 1611 O O . LEU A 1 223 ? 4.999 -4.980 -27.095 1.00 95.25 223 LEU A O 1
ATOM 1615 N N . ASP A 1 224 ? 3.625 -3.608 -25.957 1.00 96.19 224 ASP A N 1
ATOM 1616 C CA . ASP A 1 224 ? 3.775 -2.437 -26.825 1.00 96.19 224 ASP A CA 1
ATOM 1617 C C . ASP A 1 224 ? 4.907 -1.499 -26.360 1.00 96.19 224 ASP A C 1
ATOM 1619 O O . ASP A 1 224 ? 5.148 -0.451 -26.967 1.00 96.19 224 ASP A O 1
ATOM 1623 N N . ARG A 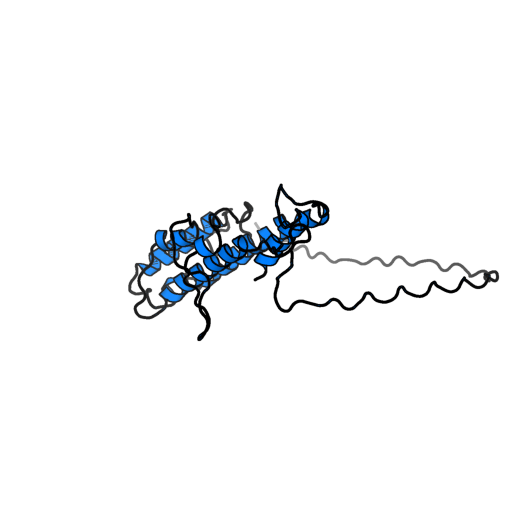1 225 ? 5.584 -1.820 -25.248 1.00 96.75 225 ARG A N 1
ATOM 1624 C CA . ARG A 1 225 ? 6.657 -0.994 -24.672 1.00 96.75 225 ARG A CA 1
ATOM 1625 C C . ARG A 1 225 ? 8.012 -1.329 -25.281 1.00 96.75 225 ARG A C 1
ATOM 1627 O O . ARG A 1 225 ? 8.300 -2.486 -25.572 1.00 96.75 225 ARG A O 1
ATOM 1634 N N . ASP A 1 226 ? 8.852 -0.304 -25.428 1.00 97.06 226 ASP A N 1
ATOM 1635 C CA . ASP A 1 226 ? 10.211 -0.492 -25.929 1.00 97.06 226 ASP A CA 1
ATOM 1636 C C . ASP A 1 226 ? 11.055 -1.325 -24.956 1.00 97.06 226 ASP A C 1
ATOM 1638 O O . ASP A 1 226 ? 11.031 -1.099 -23.742 1.00 97.06 226 ASP A O 1
ATOM 1642 N N . ASN A 1 227 ? 11.804 -2.267 -25.527 1.00 97.19 227 ASN A N 1
ATOM 1643 C CA . ASN A 1 227 ? 12.739 -3.135 -24.820 1.00 97.19 227 ASN A CA 1
ATOM 1644 C C . ASN A 1 227 ? 14.133 -3.145 -25.476 1.00 97.19 227 ASN A C 1
ATOM 1646 O O . ASN A 1 227 ? 14.884 -4.123 -25.382 1.00 97.19 227 ASN A O 1
ATOM 1650 N N . THR A 1 228 ? 14.457 -2.087 -26.221 1.00 96.62 228 THR A N 1
ATOM 1651 C CA . THR A 1 228 ? 15.701 -2.012 -26.992 1.00 96.62 228 THR A CA 1
ATOM 1652 C C . THR A 1 228 ? 16.676 -1.012 -26.395 1.00 96.62 228 THR A C 1
ATOM 1654 O O . THR A 1 228 ? 17.858 -1.343 -26.280 1.00 96.62 228 THR A O 1
ATOM 1657 N N . GLU A 1 229 ? 16.176 0.131 -25.931 1.00 96.31 229 GLU A N 1
ATOM 1658 C CA . GLU A 1 229 ? 16.975 1.236 -25.413 1.00 96.31 229 GLU A CA 1
ATOM 1659 C C . GLU A 1 229 ? 16.645 1.539 -23.939 1.00 96.31 229 GLU A C 1
ATOM 1661 O O . GLU A 1 229 ? 15.545 1.225 -23.461 1.00 96.31 229 GLU A O 1
ATOM 1666 N N . PRO A 1 230 ? 17.572 2.179 -23.200 1.00 97.31 230 PRO A N 1
ATOM 1667 C CA . PRO A 1 230 ? 17.288 2.686 -21.862 1.00 97.31 230 PRO A CA 1
ATOM 1668 C C . PRO A 1 230 ? 16.065 3.610 -21.870 1.00 97.31 230 PRO A C 1
ATOM 1670 O O . PRO A 1 230 ? 15.915 4.458 -22.753 1.00 97.31 230 PRO A O 1
ATOM 1673 N N . ARG A 1 231 ? 15.195 3.509 -20.857 1.00 95.94 231 ARG A N 1
ATOM 1674 C CA . ARG A 1 231 ? 13.968 4.336 -20.789 1.00 95.94 231 ARG A CA 1
ATOM 1675 C C . ARG A 1 231 ? 14.225 5.839 -20.617 1.00 95.94 231 ARG A C 1
ATOM 1677 O O . ARG A 1 231 ? 13.314 6.646 -20.799 1.00 95.94 231 ARG A O 1
ATOM 1684 N N . SER A 1 232 ? 15.435 6.211 -20.213 1.00 96.38 232 SER A N 1
ATOM 1685 C CA . SER A 1 232 ? 15.929 7.585 -20.111 1.00 96.38 232 SER A CA 1
ATOM 1686 C C . SER A 1 232 ? 17.457 7.588 -20.055 1.00 96.38 232 SER A C 1
ATOM 1688 O O . SER A 1 232 ? 18.063 6.552 -19.783 1.00 96.38 232 SER A O 1
ATOM 1690 N N . ASP A 1 233 ? 18.080 8.754 -20.242 1.00 95.75 233 ASP A N 1
ATOM 1691 C CA . ASP A 1 233 ? 19.532 8.915 -20.111 1.00 95.75 233 ASP A CA 1
ATOM 1692 C C . ASP A 1 233 ? 20.029 8.372 -18.760 1.00 95.75 233 ASP A C 1
ATOM 1694 O O . ASP A 1 233 ? 19.588 8.816 -17.698 1.00 95.75 233 ASP A O 1
ATOM 1698 N N . GLY A 1 234 ? 20.941 7.397 -18.813 1.00 93.06 234 GLY A N 1
ATOM 1699 C CA . GLY A 1 234 ? 21.528 6.757 -17.634 1.00 93.06 234 GLY A CA 1
ATOM 1700 C C . GLY A 1 234 ? 20.628 5.750 -16.911 1.00 93.06 234 GLY A C 1
ATOM 1701 O O . GLY A 1 234 ? 21.004 5.310 -15.833 1.00 93.06 234 GLY A O 1
ATOM 1702 N N . ALA A 1 235 ? 19.465 5.386 -17.460 1.00 96.50 235 ALA A N 1
ATOM 1703 C CA . ALA A 1 235 ? 18.639 4.328 -16.881 1.00 96.50 235 ALA A CA 1
ATOM 1704 C C . ALA A 1 235 ? 19.302 2.947 -17.009 1.00 96.50 235 ALA A C 1
ATOM 1706 O O . ALA A 1 235 ? 19.950 2.645 -18.012 1.00 96.50 235 ALA A O 1
ATOM 1707 N N . ASP A 1 236 ? 19.072 2.108 -16.002 1.00 97.56 236 ASP A N 1
ATOM 1708 C CA . ASP A 1 236 ? 19.550 0.724 -15.934 1.00 97.56 236 ASP A CA 1
ATOM 1709 C C . ASP A 1 236 ? 18.613 -0.266 -16.640 1.00 97.56 236 ASP A C 1
ATOM 1711 O O . ASP A 1 236 ? 18.970 -1.429 -16.840 1.00 97.56 236 ASP A O 1
ATOM 1715 N N . ASP A 1 237 ? 17.428 0.201 -17.022 1.00 97.31 237 ASP A N 1
ATOM 1716 C CA . ASP A 1 237 ? 16.299 -0.580 -17.504 1.00 97.31 237 ASP A CA 1
ATOM 1717 C C . ASP A 1 237 ? 15.643 0.045 -18.749 1.00 97.31 237 ASP A C 1
ATOM 1719 O O . ASP A 1 237 ? 15.667 1.261 -18.985 1.00 97.31 237 ASP A O 1
ATOM 1723 N N . THR A 1 238 ? 15.023 -0.802 -19.567 1.00 97.75 238 THR A N 1
ATOM 1724 C CA . THR A 1 238 ? 14.139 -0.380 -20.659 1.00 97.75 238 THR A CA 1
ATOM 1725 C C . THR A 1 238 ? 12.760 0.013 -20.132 1.00 97.75 238 THR A C 1
ATOM 1727 O O . THR A 1 238 ? 12.414 -0.183 -18.965 1.00 97.75 238 THR A O 1
ATOM 1730 N N . THR A 1 239 ? 11.907 0.557 -21.006 1.00 97.25 239 THR A N 1
ATOM 1731 C CA . THR A 1 239 ? 10.522 0.864 -20.614 1.00 97.25 239 THR A CA 1
ATOM 1732 C C . THR A 1 239 ? 9.737 -0.415 -20.309 1.00 97.25 239 THR A C 1
ATOM 1734 O O . THR A 1 239 ? 8.906 -0.423 -19.400 1.00 97.25 239 THR A O 1
ATOM 1737 N N . GLN A 1 240 ? 9.972 -1.490 -21.065 1.00 97.38 240 GLN A N 1
ATOM 1738 C CA . GLN A 1 240 ? 9.306 -2.775 -20.864 1.00 97.38 240 GLN A CA 1
ATOM 1739 C C . GLN A 1 240 ? 9.779 -3.474 -19.583 1.00 97.38 240 GLN A C 1
ATOM 1741 O O . GLN A 1 240 ? 8.930 -3.954 -18.834 1.00 97.38 240 GLN A O 1
ATOM 1746 N N . GLU A 1 241 ? 11.087 -3.478 -19.303 1.00 96.56 241 GLU A N 1
ATOM 1747 C CA . GLU A 1 241 ? 11.664 -4.013 -18.056 1.00 96.56 241 GLU A CA 1
ATOM 1748 C C . GLU A 1 241 ? 11.078 -3.286 -16.839 1.00 96.56 241 GLU A C 1
ATOM 1750 O O . GLU A 1 241 ? 10.485 -3.923 -15.969 1.00 96.56 241 GLU A O 1
ATOM 1755 N N . HIS A 1 242 ? 11.089 -1.948 -16.855 1.00 95.88 242 HIS A N 1
ATOM 1756 C CA . HIS A 1 242 ? 10.510 -1.135 -15.785 1.00 95.88 242 HIS A CA 1
ATOM 1757 C C . HIS A 1 242 ? 9.042 -1.476 -15.504 1.00 95.88 242 HIS A C 1
ATOM 1759 O O . HIS A 1 242 ? 8.616 -1.623 -14.360 1.00 95.88 242 HIS A O 1
ATOM 1765 N N . ARG A 1 243 ? 8.232 -1.603 -16.564 1.00 95.56 243 ARG A N 1
ATOM 1766 C CA . ARG A 1 243 ? 6.811 -1.946 -16.424 1.00 95.56 243 ARG A CA 1
ATOM 1767 C C . ARG A 1 243 ? 6.603 -3.357 -15.908 1.00 95.56 243 ARG A C 1
ATOM 1769 O O . ARG A 1 243 ? 5.663 -3.574 -15.145 1.00 95.56 243 ARG A O 1
ATOM 1776 N N . PHE A 1 244 ? 7.442 -4.298 -16.333 1.00 95.69 244 PHE A N 1
ATOM 1777 C CA . PHE A 1 244 ? 7.375 -5.667 -15.848 1.00 95.69 244 PHE A CA 1
ATOM 1778 C C . PHE A 1 244 ? 7.677 -5.717 -14.355 1.00 95.69 244 PHE A C 1
ATOM 1780 O O . PHE A 1 244 ? 6.931 -6.350 -13.617 1.00 95.69 244 PHE A O 1
ATOM 1787 N N . ASP A 1 245 ? 8.691 -4.989 -13.899 1.00 95.81 245 ASP A N 1
ATOM 1788 C CA . ASP A 1 245 ? 9.042 -4.920 -12.485 1.00 95.81 245 ASP A CA 1
ATOM 1789 C C . ASP A 1 245 ? 7.965 -4.233 -11.651 1.00 95.81 245 ASP A C 1
ATOM 1791 O O . ASP A 1 245 ? 7.553 -4.762 -10.617 1.00 95.81 245 ASP A O 1
ATOM 1795 N N . GLU A 1 246 ? 7.426 -3.102 -12.115 1.00 94.19 246 GLU A N 1
ATOM 1796 C CA . GLU A 1 246 ? 6.324 -2.451 -11.408 1.00 94.19 246 GLU A CA 1
ATOM 1797 C C . GLU A 1 246 ? 5.081 -3.354 -11.334 1.00 94.19 246 GLU A C 1
ATOM 1799 O O . GLU A 1 246 ? 4.377 -3.316 -10.326 1.00 94.19 246 GLU A O 1
ATOM 1804 N N . ALA A 1 247 ? 4.815 -4.186 -12.349 1.00 94.19 247 ALA A N 1
ATOM 1805 C CA . ALA A 1 247 ? 3.794 -5.230 -12.283 1.00 94.19 247 ALA A CA 1
ATOM 1806 C C . ALA A 1 247 ? 4.177 -6.328 -11.278 1.00 94.19 247 ALA A C 1
ATOM 1808 O O . ALA A 1 247 ? 3.400 -6.636 -10.374 1.00 94.19 247 ALA A O 1
ATOM 1809 N N . PHE A 1 248 ? 5.377 -6.896 -11.408 1.00 93.31 248 PHE A N 1
ATOM 1810 C CA . PHE A 1 248 ? 5.883 -7.979 -10.571 1.00 93.31 248 PHE A CA 1
ATOM 1811 C C . PHE A 1 248 ? 5.801 -7.623 -9.084 1.00 93.31 248 PHE A C 1
ATOM 1813 O O . PHE A 1 248 ? 5.264 -8.391 -8.288 1.00 93.31 248 PHE A O 1
ATOM 1820 N N . GLY A 1 249 ? 6.227 -6.412 -8.722 1.00 92.69 249 GLY A N 1
ATOM 1821 C CA . GLY A 1 249 ? 6.198 -5.920 -7.350 1.00 92.69 249 GLY A CA 1
ATOM 1822 C C . GLY A 1 249 ? 4.798 -5.827 -6.730 1.00 92.69 249 GLY A C 1
ATOM 1823 O O . GLY A 1 249 ? 4.701 -5.689 -5.515 1.00 92.69 249 GLY A O 1
ATOM 1824 N N . TYR A 1 250 ? 3.706 -5.908 -7.502 1.00 91.25 250 TYR A N 1
ATOM 1825 C CA . TYR A 1 250 ? 2.339 -5.973 -6.961 1.00 91.25 250 TYR A CA 1
ATOM 1826 C C . TYR A 1 250 ? 1.836 -7.395 -6.669 1.00 91.25 250 TYR A C 1
ATOM 1828 O O . TYR A 1 250 ? 0.762 -7.528 -6.079 1.00 91.25 250 TYR A O 1
ATOM 1836 N N . PHE A 1 251 ? 2.574 -8.450 -7.038 1.00 84.00 251 PHE A N 1
ATOM 1837 C CA . PHE A 1 251 ? 2.204 -9.826 -6.678 1.00 84.00 251 PHE A CA 1
ATOM 1838 C C . PHE A 1 251 ? 2.481 -10.177 -5.212 1.00 84.00 251 PHE A C 1
ATOM 1840 O O . PHE A 1 251 ? 1.766 -11.020 -4.663 1.00 84.00 251 PHE A O 1
ATOM 1847 N N . GLY A 1 252 ? 3.486 -9.561 -4.589 1.00 67.12 252 GLY A N 1
ATOM 1848 C CA . GLY A 1 252 ? 3.979 -9.966 -3.270 1.00 67.12 252 GLY A CA 1
ATOM 1849 C C . GLY A 1 252 ? 5.486 -9.983 -3.236 1.00 67.12 252 GLY A C 1
ATOM 1850 O O . GLY A 1 252 ? 6.047 -11.038 -3.596 1.00 67.12 252 GLY A O 1
#

Foldseek 3Di:
DDDDDDDDDDDDDDDDDDDDDDDDDDDDDDDDDPDPDPDPDPPDDDDDDPDPWDFFPVDGPHTLFDQLLLVLAVLLLVQLLVLLVQQLAPPDAADALVNNCCSQVPAQPQDFRPDDDDPPDDDCDGGSVSRPHPRHLPPQFDQDFDPPPDCPLPPDPDGDGPVRSLSVQRRQLNVLSVDPVRGNRQSSQADPVGDRSSVVSNVSSLVRHLVCCQPVPLVVCLVVFDQDDAVDVPRSGGPSSNSVNNNVSSVD

Radius of gyration: 27.92 Å; chains: 1; bounding box: 83×56×83 Å

Secondary structure (DSSP, 8-state):
-----------------PPPPPPPPPPP-PPPPPPPPPPPPPPPPP---SSS--B-SSSTT-B----HHHHHHHHHHHHHHHHHHHTTSTTPPP--HHHHHHHHT--SS-PBP-PPPPTT---S-SBHHHH-TT--STT-S-SS------TTTTTS-----HHHHHHHHHHHHHHHHT-TTTTTSGGGTB-TT--BHHHHHHHHHIIIIIIHIIIIIIITTGGGS--SSBSSTT-SSBHHHHHHHHHHTT--